Protein AF-A0AAE4FWT0-F1 (afdb_monomer)

Structure (mmCIF, N/CA/C/O backbone):
data_AF-A0AAE4FWT0-F1
#
_entry.id   AF-A0AAE4FWT0-F1
#
loop_
_atom_site.group_PDB
_atom_site.id
_atom_site.type_symbol
_atom_site.label_atom_id
_atom_site.label_alt_id
_atom_site.label_comp_id
_atom_site.label_asym_id
_atom_site.label_entity_id
_atom_site.label_seq_id
_atom_site.pdbx_PDB_ins_code
_atom_site.Cartn_x
_atom_site.Cartn_y
_atom_site.Cartn_z
_atom_site.occupancy
_atom_site.B_iso_or_equiv
_atom_site.auth_seq_id
_atom_site.auth_comp_id
_atom_site.auth_asym_id
_atom_site.auth_atom_id
_atom_site.pdbx_PDB_model_num
ATOM 1 N N . MET A 1 1 ? 5.057 -52.859 31.827 1.00 42.66 1 MET A N 1
ATOM 2 C CA . MET A 1 1 ? 4.003 -51.843 31.595 1.00 42.66 1 MET A CA 1
ATOM 3 C C . MET A 1 1 ? 4.655 -50.610 30.981 1.00 42.66 1 MET A C 1
ATOM 5 O O . MET A 1 1 ? 5.516 -50.022 31.626 1.00 42.66 1 MET A O 1
ATOM 9 N N . ALA A 1 2 ? 4.339 -50.271 29.728 1.00 53.38 2 ALA A N 1
ATOM 10 C CA . ALA A 1 2 ? 4.941 -49.129 29.034 1.00 53.38 2 ALA A CA 1
ATOM 11 C C . ALA A 1 2 ? 4.225 -47.829 29.437 1.00 53.38 2 ALA A C 1
ATOM 13 O O . ALA A 1 2 ? 3.012 -47.711 29.285 1.00 53.38 2 ALA A O 1
ATOM 14 N N . LYS A 1 3 ? 4.970 -46.864 29.988 1.00 59.19 3 LYS A N 1
ATOM 15 C CA . LYS A 1 3 ? 4.441 -45.540 30.340 1.00 59.19 3 LYS A CA 1
ATOM 16 C C . LYS A 1 3 ? 4.288 -44.717 29.060 1.00 59.19 3 LYS A C 1
ATOM 18 O O . LYS A 1 3 ? 5.287 -44.367 28.436 1.00 59.19 3 LYS A O 1
ATOM 23 N N . HIS A 1 4 ? 3.055 -44.399 28.672 1.00 61.22 4 HIS A N 1
ATOM 24 C CA . HIS A 1 4 ? 2.812 -43.440 27.597 1.00 61.22 4 HIS A CA 1
ATOM 25 C C . HIS A 1 4 ? 3.238 -42.038 28.052 1.00 61.22 4 HIS A C 1
ATOM 27 O O . HIS A 1 4 ? 2.798 -41.539 29.086 1.00 61.22 4 HIS A O 1
ATOM 33 N N . LYS A 1 5 ? 4.132 -41.416 27.279 1.00 64.25 5 LYS A N 1
ATOM 34 C CA . LYS A 1 5 ? 4.612 -40.048 27.489 1.00 64.25 5 LYS A CA 1
ATOM 35 C C . LYS A 1 5 ? 3.480 -39.092 27.098 1.00 64.25 5 LYS A C 1
ATOM 37 O O . LYS A 1 5 ? 3.099 -39.062 25.930 1.00 64.25 5 LYS A O 1
ATOM 42 N N . SER A 1 6 ? 2.907 -38.358 28.053 1.00 65.12 6 SER A N 1
ATOM 43 C CA . SER A 1 6 ? 1.839 -37.403 27.744 1.00 65.12 6 SER A CA 1
ATOM 44 C C . SER A 1 6 ? 2.382 -36.256 26.886 1.00 65.12 6 SER A C 1
ATOM 46 O O . SER A 1 6 ? 3.489 -35.759 27.109 1.00 65.12 6 SER A O 1
ATOM 48 N N . SER A 1 7 ? 1.597 -35.848 25.890 1.00 70.00 7 SER A N 1
ATOM 49 C CA . SER A 1 7 ? 1.868 -34.675 25.057 1.00 70.00 7 SER A CA 1
ATOM 50 C C . SER A 1 7 ? 2.038 -33.426 25.932 1.00 70.00 7 SER A C 1
ATOM 52 O O . SER A 1 7 ? 1.226 -33.181 26.819 1.00 70.00 7 SER A O 1
ATOM 54 N N . LYS A 1 8 ? 3.093 -32.639 25.680 1.00 77.69 8 LYS A N 1
ATOM 55 C CA . LYS A 1 8 ? 3.386 -31.374 26.383 1.00 77.69 8 LYS A CA 1
ATOM 56 C C . LYS A 1 8 ? 2.533 -30.193 25.893 1.00 77.69 8 LYS A C 1
ATOM 58 O O . LYS A 1 8 ? 2.729 -29.076 26.356 1.00 77.69 8 LYS A O 1
ATOM 63 N N . TYR A 1 9 ? 1.637 -30.414 24.934 1.00 80.88 9 TYR A N 1
ATOM 64 C CA . TYR A 1 9 ? 0.826 -29.356 24.340 1.00 80.88 9 TYR A CA 1
ATOM 65 C C . TYR A 1 9 ? -0.525 -29.266 25.047 1.00 80.88 9 TYR A C 1
ATOM 67 O O . TYR A 1 9 ? -1.267 -30.248 25.106 1.00 80.88 9 TYR A O 1
ATOM 75 N N . GLN A 1 10 ? -0.844 -28.081 25.563 1.00 81.06 10 GLN A N 1
ATOM 76 C CA . GLN A 1 10 ? -2.166 -27.748 26.082 1.00 81.06 10 GLN A CA 1
ATOM 77 C C . GLN A 1 10 ? -2.905 -26.883 25.065 1.00 81.06 10 GLN A C 1
ATOM 79 O O . GLN A 1 10 ? -2.344 -25.944 24.503 1.00 81.06 10 GLN A O 1
ATOM 84 N N . TRP A 1 11 ? -4.179 -27.195 24.842 1.00 82.81 11 TRP A N 1
ATOM 85 C CA . TRP A 1 11 ? -5.070 -26.316 24.100 1.00 82.81 11 TRP A CA 1
ATOM 86 C C . TRP A 1 11 ? -5.353 -25.081 24.951 1.00 82.81 11 TRP A C 1
ATOM 88 O O . TRP A 1 11 ? -5.969 -25.181 26.010 1.00 82.81 11 TRP A O 1
ATOM 98 N N . VAL A 1 12 ? -4.887 -23.924 24.490 1.00 84.06 12 VAL A N 1
ATOM 99 C CA . VAL A 1 12 ? -5.210 -22.634 25.101 1.00 84.06 12 VAL A CA 1
ATOM 100 C C . VAL A 1 12 ? -6.419 -22.059 24.379 1.00 84.06 12 VAL A C 1
ATOM 102 O O . VAL A 1 12 ? -6.461 -22.016 23.148 1.00 84.06 12 VAL A O 1
ATOM 105 N N . TYR A 1 13 ? -7.416 -21.623 25.146 1.00 84.31 13 TYR A N 1
ATOM 106 C CA . TYR A 1 13 ? -8.554 -20.897 24.602 1.00 84.31 13 TYR A CA 1
ATOM 107 C C . TYR A 1 13 ? -8.073 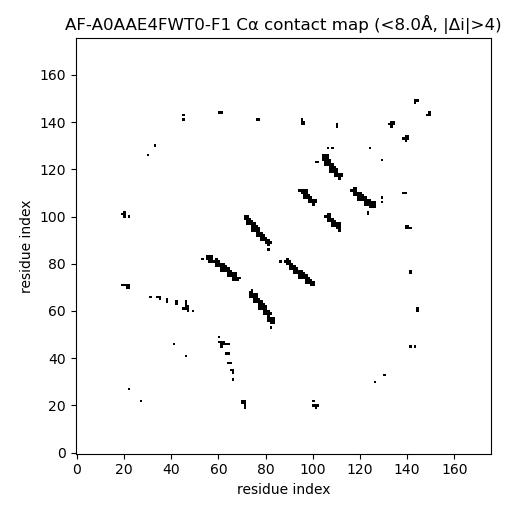-19.574 23.991 1.00 84.31 13 TYR A C 1
ATOM 109 O O . TYR A 1 13 ? -7.584 -18.696 24.698 1.00 84.31 13 TYR A O 1
ATOM 117 N N . SER A 1 14 ? -8.210 -19.446 22.671 1.00 79.12 14 SER A N 1
ATOM 118 C CA . SER A 1 14 ? -7.945 -18.212 21.932 1.00 79.12 14 SER A CA 1
ATOM 119 C C . SER A 1 14 ? -9.291 -17.628 21.486 1.00 79.12 14 SER A C 1
ATOM 121 O O . SER A 1 14 ? -9.889 -18.148 20.536 1.00 79.12 14 SER A O 1
ATOM 123 N N . PRO A 1 15 ? -9.839 -16.621 22.196 1.00 81.31 15 PRO A N 1
ATOM 124 C CA . PRO A 1 15 ? -11.101 -16.007 21.802 1.00 81.31 15 PRO A CA 1
ATOM 125 C C . PRO A 1 15 ? -10.961 -15.388 20.408 1.00 81.31 15 PRO A C 1
ATOM 127 O O . PRO A 1 15 ? -9.935 -14.793 20.077 1.00 81.31 15 PRO A O 1
ATOM 130 N N . LYS A 1 16 ? -12.002 -15.518 19.577 1.00 75.00 16 LYS A N 1
ATOM 131 C CA . LYS A 1 16 ? -12.015 -14.865 18.263 1.00 75.00 16 LYS A CA 1
ATOM 132 C C . LYS A 1 16 ? -11.940 -13.354 18.467 1.00 75.00 16 LYS A C 1
ATOM 134 O O . LYS A 1 16 ? -12.759 -12.794 19.194 1.00 75.00 16 LYS A O 1
ATOM 139 N N . ALA A 1 17 ? -10.975 -12.715 17.810 1.00 75.25 17 ALA A N 1
ATOM 140 C CA . ALA A 1 17 ? -10.880 -11.263 17.775 1.00 75.25 17 ALA A CA 1
ATOM 141 C C . ALA A 1 17 ? -12.197 -10.647 17.272 1.00 75.25 17 ALA A C 1
ATOM 143 O O . ALA A 1 17 ? -12.935 -11.277 16.504 1.00 75.25 17 ALA A O 1
ATOM 144 N N . ALA A 1 18 ? -12.474 -9.414 17.703 1.00 76.19 18 ALA A N 1
ATOM 145 C CA . ALA A 1 18 ? -13.632 -8.661 17.238 1.00 76.19 18 ALA A CA 1
ATOM 146 C C . ALA A 1 18 ? -13.674 -8.631 15.695 1.00 76.19 18 ALA A C 1
ATOM 148 O O . ALA A 1 18 ? -12.621 -8.581 15.047 1.00 76.19 18 ALA A O 1
ATOM 149 N N . PRO A 1 19 ? -14.872 -8.695 15.084 1.00 76.38 19 PRO A N 1
ATOM 150 C CA . PRO A 1 19 ? -14.991 -8.659 13.635 1.00 76.38 19 PRO A CA 1
ATOM 151 C C . PRO A 1 19 ? -14.397 -7.354 13.104 1.00 76.38 19 PRO A C 1
ATOM 153 O O . PRO A 1 19 ? -14.706 -6.273 13.602 1.00 76.38 19 PRO A O 1
ATOM 156 N N . LYS A 1 20 ? -13.542 -7.463 12.082 1.00 79.69 20 LYS A N 1
ATOM 157 C CA . LYS A 1 20 ? -12.955 -6.287 11.436 1.00 79.69 20 LYS A CA 1
ATOM 158 C C . LYS A 1 20 ? -14.058 -5.393 10.856 1.00 79.69 20 LYS A C 1
ATOM 160 O O . LYS A 1 20 ? -15.038 -5.928 10.321 1.00 79.69 20 LYS A O 1
ATOM 165 N N . PRO A 1 21 ? -13.906 -4.060 10.920 1.00 83.81 21 PRO A N 1
ATOM 166 C CA . PRO A 1 21 ? -14.901 -3.146 10.384 1.00 83.81 21 PRO A CA 1
ATOM 167 C C . PRO A 1 21 ? -15.062 -3.363 8.875 1.00 83.81 21 PRO A C 1
ATOM 169 O O . PRO A 1 21 ? -14.090 -3.507 8.128 1.00 83.81 21 PRO A O 1
ATOM 172 N N . LYS A 1 22 ? -16.315 -3.404 8.413 1.00 88.88 22 LYS A N 1
ATOM 173 C CA . LYS A 1 22 ? -16.619 -3.467 6.982 1.00 88.88 22 LYS A CA 1
ATOM 174 C C . LYS A 1 22 ? -16.375 -2.088 6.379 1.00 88.88 22 LYS A C 1
ATOM 176 O O . LYS A 1 22 ? -16.933 -1.108 6.858 1.00 88.88 22 LYS A O 1
ATOM 181 N N . VAL A 1 23 ? -15.573 -2.030 5.320 1.00 92.06 23 VAL A N 1
ATOM 182 C CA . VAL A 1 23 ? -15.282 -0.773 4.620 1.00 92.06 23 VAL A CA 1
ATOM 183 C C . VAL A 1 23 ? -16.538 -0.302 3.878 1.00 92.06 23 VAL A C 1
ATOM 185 O O . VAL A 1 23 ? -17.051 -1.078 3.058 1.00 92.06 23 VAL A O 1
ATOM 188 N N . PRO A 1 24 ? -17.033 0.922 4.136 1.00 94.12 24 PRO A N 1
ATOM 189 C CA . PRO A 1 24 ? -18.102 1.528 3.347 1.00 94.12 24 PRO A CA 1
ATOM 190 C C . PRO A 1 24 ? -17.682 1.691 1.882 1.00 94.12 24 PRO A C 1
ATOM 192 O 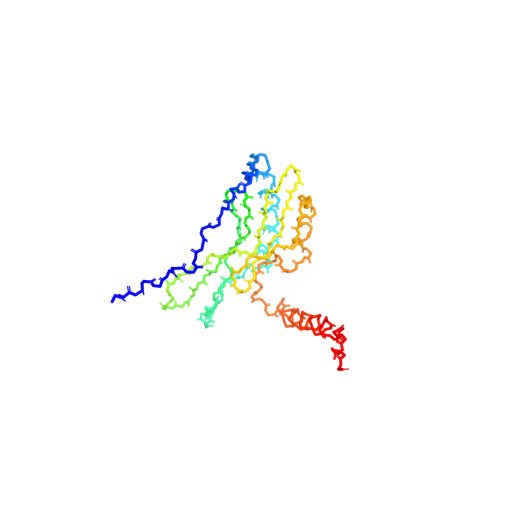O . PRO A 1 24 ? -16.511 1.940 1.593 1.00 94.12 24 PRO A O 1
ATOM 195 N N . ASP A 1 25 ? -18.622 1.571 0.946 1.00 94.69 25 ASP A N 1
ATOM 196 C CA . ASP A 1 25 ? -18.289 1.658 -0.482 1.00 94.69 25 ASP A CA 1
ATOM 197 C C . ASP A 1 25 ? -17.863 3.076 -0.901 1.00 94.69 25 ASP A C 1
ATOM 199 O O . ASP A 1 25 ? -16.995 3.219 -1.759 1.00 94.69 25 ASP A O 1
ATOM 203 N N . GLU A 1 26 ? -18.368 4.109 -0.219 1.00 95.06 26 GLU A N 1
ATOM 204 C CA . GLU A 1 26 ? -17.915 5.503 -0.361 1.00 95.06 26 GLU A CA 1
ATOM 205 C C . GLU A 1 26 ? -16.419 5.643 -0.053 1.00 95.06 26 GLU A C 1
ATOM 207 O O . GLU A 1 26 ? -15.664 6.209 -0.840 1.00 95.06 26 GLU A O 1
ATOM 212 N N . VAL A 1 27 ? -15.971 5.031 1.048 1.00 95.06 27 VAL A N 1
ATOM 213 C CA . VAL A 1 27 ? -14.563 5.042 1.463 1.00 95.06 27 VAL A CA 1
ATOM 214 C C . VAL A 1 27 ? -13.695 4.300 0.450 1.00 95.06 27 VAL A C 1
ATOM 216 O O . VAL A 1 27 ? -12.598 4.749 0.123 1.00 95.06 27 VAL A O 1
ATOM 219 N N . LYS A 1 28 ? -14.173 3.170 -0.089 1.00 95.31 28 LYS A N 1
ATOM 220 C CA . LYS A 1 28 ? -13.427 2.464 -1.139 1.00 95.31 28 LYS A CA 1
ATOM 221 C C . LYS A 1 28 ? -13.252 3.325 -2.379 1.00 95.31 28 LYS A C 1
ATOM 223 O O . LYS A 1 28 ? -12.168 3.311 -2.962 1.00 95.31 28 LYS A O 1
ATOM 228 N N . LEU A 1 29 ? -14.302 4.035 -2.787 1.00 96.38 29 LEU A N 1
ATOM 229 C CA . LEU A 1 29 ? -14.264 4.910 -3.952 1.00 96.38 29 LEU A CA 1
ATOM 230 C C . LEU A 1 29 ? -13.258 6.046 -3.744 1.00 96.38 29 LEU A C 1
ATOM 232 O O . LEU A 1 29 ? -12.380 6.224 -4.585 1.00 96.38 29 LEU A O 1
ATOM 236 N N . GLU A 1 30 ? -13.337 6.739 -2.608 1.00 96.38 30 GLU A N 1
ATOM 237 C CA . GLU A 1 30 ? -12.451 7.855 -2.257 1.00 96.38 30 GLU A CA 1
ATOM 238 C C . GLU A 1 30 ? -10.972 7.438 -2.262 1.00 96.38 30 GLU A C 1
ATOM 240 O O . GLU A 1 30 ? -10.148 8.019 -2.969 1.00 96.38 30 GLU A O 1
ATOM 245 N N . VAL A 1 31 ? -10.638 6.370 -1.534 1.00 96.69 31 VAL A N 1
ATOM 246 C CA . VAL A 1 31 ? -9.269 5.834 -1.467 1.00 96.69 31 VAL A CA 1
ATOM 247 C C . VAL A 1 31 ? -8.774 5.424 -2.858 1.00 96.69 31 VAL A C 1
ATOM 249 O O . VAL A 1 31 ? -7.627 5.699 -3.204 1.00 96.69 31 VAL A O 1
ATOM 252 N N . SER A 1 32 ? -9.626 4.786 -3.668 1.00 96.81 32 SER A N 1
ATOM 253 C CA . SER A 1 32 ? -9.244 4.342 -5.017 1.00 96.81 32 SER A CA 1
ATOM 254 C C . SER A 1 32 ? -8.971 5.523 -5.946 1.00 96.81 32 SER A C 1
ATOM 256 O O . SER A 1 32 ? -8.033 5.464 -6.734 1.00 96.81 32 SER A O 1
ATOM 258 N N . GLN A 1 33 ? -9.747 6.606 -5.843 1.00 97.31 33 GLN A N 1
ATOM 259 C CA . GLN A 1 33 ? -9.541 7.823 -6.634 1.00 97.31 33 GLN A CA 1
ATOM 260 C C . GLN A 1 33 ? -8.225 8.518 -6.273 1.00 97.31 33 GLN A C 1
ATOM 262 O O . GLN A 1 33 ? -7.440 8.839 -7.164 1.00 97.31 33 GLN A O 1
ATOM 267 N N . LEU A 1 34 ? -7.951 8.697 -4.976 1.00 96.81 34 LEU A N 1
ATOM 268 C CA . LEU A 1 34 ? -6.698 9.296 -4.506 1.00 96.81 34 LEU A CA 1
ATOM 269 C C . LEU A 1 34 ? -5.480 8.454 -4.902 1.00 96.81 34 LEU A C 1
ATOM 271 O O . LEU A 1 34 ? -4.464 8.988 -5.344 1.00 96.81 34 LEU A O 1
ATOM 275 N N . ALA A 1 35 ? -5.595 7.131 -4.785 1.00 96.44 35 ALA A N 1
ATOM 276 C CA . ALA A 1 35 ? -4.547 6.209 -5.197 1.00 96.44 35 ALA A CA 1
ATOM 277 C C . ALA A 1 35 ? -4.314 6.219 -6.706 1.00 96.44 35 ALA A C 1
ATOM 279 O O . ALA A 1 35 ? -3.166 6.154 -7.135 1.00 96.44 35 ALA A O 1
ATOM 280 N N . GLN A 1 36 ? -5.376 6.320 -7.506 1.00 96.56 36 GLN A N 1
ATOM 281 C CA . GLN A 1 36 ? -5.248 6.389 -8.956 1.00 96.56 36 GLN A CA 1
ATOM 282 C C . GLN A 1 36 ? -4.526 7.668 -9.388 1.00 96.56 36 GLN A C 1
ATOM 284 O O . GLN A 1 36 ? -3.591 7.583 -10.179 1.00 96.56 36 GLN A O 1
ATOM 289 N N . ALA A 1 37 ? -4.886 8.816 -8.805 1.00 96.06 37 ALA A N 1
ATOM 290 C CA . ALA A 1 37 ? -4.200 10.080 -9.062 1.00 96.06 37 ALA A CA 1
ATOM 291 C C . ALA A 1 37 ? -2.700 9.991 -8.728 1.00 96.06 37 ALA A C 1
ATOM 293 O O . ALA A 1 37 ? -1.860 10.350 -9.548 1.00 96.06 37 ALA A O 1
ATOM 294 N N . LEU A 1 38 ? -2.364 9.417 -7.568 1.00 95.31 38 LEU A N 1
ATOM 295 C CA . LEU A 1 38 ? -0.975 9.201 -7.161 1.00 95.31 38 LEU A CA 1
ATOM 296 C C . LEU A 1 38 ? -0.220 8.265 -8.120 1.00 95.31 38 LEU A C 1
ATOM 298 O O . LEU A 1 38 ? 0.927 8.519 -8.475 1.00 95.31 38 LEU A O 1
ATOM 302 N N . ILE A 1 39 ? -0.858 7.181 -8.563 1.00 94.62 39 ILE A N 1
ATOM 303 C CA . ILE A 1 39 ? -0.261 6.263 -9.536 1.00 94.62 39 ILE A CA 1
ATOM 304 C C . ILE A 1 39 ? 0.012 6.980 -10.853 1.00 94.62 39 ILE A C 1
ATOM 306 O O . ILE A 1 39 ? 1.072 6.775 -11.437 1.00 94.62 39 ILE A O 1
ATOM 310 N N . ASP A 1 40 ? -0.914 7.806 -11.328 1.00 94.62 40 ASP A N 1
ATOM 311 C CA . ASP A 1 40 ? -0.748 8.520 -12.592 1.00 94.62 40 ASP A CA 1
ATOM 312 C C . ASP A 1 40 ? 0.401 9.543 -12.528 1.00 94.62 40 ASP A C 1
ATOM 314 O O . ASP A 1 40 ? 1.135 9.681 -13.508 1.00 94.62 40 ASP A O 1
ATOM 318 N N . GLU A 1 41 ? 0.644 10.156 -11.363 1.00 92.69 41 GLU A N 1
ATOM 319 C CA . GLU A 1 41 ? 1.850 10.957 -11.088 1.00 92.69 41 GLU A CA 1
ATOM 320 C C . GLU A 1 41 ? 3.136 10.103 -11.124 1.00 92.69 41 GLU A C 1
ATOM 322 O O . GLU A 1 41 ? 4.179 10.538 -11.615 1.00 92.69 41 GLU A O 1
ATOM 327 N N . TRP A 1 42 ? 3.076 8.870 -10.617 1.00 90.69 42 TRP A N 1
ATOM 328 C CA . TRP A 1 42 ? 4.227 7.975 -10.462 1.00 90.69 42 TRP A CA 1
ATOM 329 C C . TRP A 1 42 ? 4.607 7.197 -11.721 1.00 90.69 42 TRP A C 1
ATOM 331 O O . TRP A 1 42 ? 5.789 6.914 -11.925 1.00 90.69 42 TRP A O 1
ATOM 341 N N . LYS A 1 43 ? 3.646 6.856 -12.583 1.00 89.25 43 LYS A N 1
ATOM 342 C CA . LYS A 1 43 ? 3.876 6.108 -13.830 1.00 89.25 43 LYS A CA 1
ATOM 343 C C . LYS A 1 43 ? 5.090 6.611 -14.625 1.00 89.25 43 LYS A C 1
ATOM 345 O O . LYS A 1 43 ? 5.969 5.792 -14.877 1.00 89.25 43 LYS A O 1
ATOM 350 N N . PRO A 1 44 ? 5.215 7.906 -14.976 1.00 87.62 44 PRO A N 1
ATOM 351 C CA . PRO A 1 44 ? 6.366 8.384 -15.745 1.00 87.62 44 PRO A CA 1
ATOM 352 C C . PRO A 1 44 ? 7.697 8.327 -14.978 1.00 87.62 44 PRO A C 1
ATOM 354 O O . PRO A 1 44 ? 8.748 8.290 -15.609 1.00 87.62 44 PRO A O 1
ATOM 357 N N . LYS A 1 45 ? 7.672 8.326 -13.638 1.00 85.75 45 LYS A N 1
ATOM 358 C CA . LYS A 1 45 ? 8.874 8.288 -12.791 1.00 85.75 45 LYS A CA 1
ATOM 359 C C . LYS A 1 45 ? 9.419 6.868 -12.614 1.00 85.75 45 LYS A C 1
ATOM 361 O O . LYS A 1 45 ? 10.631 6.685 -12.575 1.00 85.75 45 LYS A O 1
ATOM 366 N N . TYR A 1 46 ? 8.534 5.879 -12.482 1.00 83.56 46 TYR A N 1
ATOM 367 C CA . TYR A 1 46 ? 8.911 4.512 -12.096 1.00 83.56 46 TYR A CA 1
ATOM 368 C C . TYR A 1 46 ? 8.766 3.478 -13.216 1.00 83.56 46 TYR A C 1
ATOM 370 O O . TYR A 1 46 ? 9.487 2.480 -13.207 1.00 83.56 46 TYR A O 1
ATOM 378 N N . ILE A 1 47 ? 7.848 3.673 -14.170 1.00 84.00 47 ILE A N 1
ATOM 379 C CA . ILE A 1 47 ? 7.684 2.739 -15.289 1.00 84.00 47 ILE A CA 1
ATOM 380 C C . ILE A 1 47 ? 8.751 3.051 -16.328 1.00 84.00 47 ILE A C 1
ATOM 382 O O . ILE A 1 47 ? 8.725 4.087 -16.991 1.00 84.00 47 ILE A O 1
ATOM 386 N N . GLN A 1 48 ? 9.687 2.122 -16.476 1.00 69.75 48 GLN A N 1
ATOM 387 C CA . GLN A 1 48 ? 10.748 2.231 -17.463 1.00 69.75 48 GLN A CA 1
ATOM 388 C C . GLN A 1 48 ? 10.282 1.673 -18.806 1.00 69.75 48 GLN A C 1
ATOM 390 O O . GLN A 1 48 ? 9.492 0.727 -18.882 1.00 69.75 48 GLN A O 1
ATOM 395 N N . THR A 1 49 ? 10.817 2.235 -19.888 1.00 68.88 49 THR A N 1
ATOM 396 C CA . THR A 1 49 ? 10.715 1.576 -21.187 1.00 68.88 49 THR A CA 1
ATOM 397 C C . THR A 1 49 ? 11.507 0.267 -21.149 1.00 68.88 49 THR A C 1
ATOM 399 O O . THR A 1 49 ? 12.562 0.194 -20.515 1.00 68.88 49 THR A O 1
ATOM 402 N N . PRO A 1 50 ? 11.003 -0.801 -21.788 1.00 67.31 50 PRO A N 1
ATOM 403 C CA . PRO A 1 50 ? 11.691 -2.083 -21.793 1.00 67.31 50 PRO A CA 1
ATOM 404 C C . PRO A 1 50 ? 13.095 -1.917 -22.398 1.00 67.31 50 PRO A C 1
ATOM 406 O O . PRO A 1 50 ? 13.208 -1.331 -23.479 1.00 67.31 50 PRO A O 1
ATOM 409 N N . PRO A 1 51 ? 14.157 -2.440 -21.756 1.00 64.62 51 PRO A N 1
ATOM 410 C CA . PRO A 1 51 ? 15.509 -2.302 -22.283 1.00 64.62 51 PRO A CA 1
ATOM 411 C C . PRO A 1 51 ? 15.630 -2.935 -23.666 1.00 64.62 51 PRO A C 1
ATOM 413 O O . PRO A 1 51 ? 15.224 -4.082 -23.877 1.00 64.62 51 PRO A O 1
ATOM 416 N N . ILE A 1 52 ? 16.199 -2.176 -24.601 1.00 59.38 52 ILE A N 1
ATOM 417 C CA . ILE A 1 52 ? 16.301 -2.538 -26.022 1.00 59.38 52 ILE A CA 1
ATOM 418 C C . ILE A 1 52 ? 17.235 -3.741 -26.222 1.00 59.38 52 ILE A C 1
ATOM 420 O O . ILE A 1 52 ? 16.988 -4.580 -27.085 1.00 59.38 52 ILE A O 1
ATOM 424 N N . ASP A 1 53 ? 18.266 -3.876 -25.386 1.00 59.88 53 ASP A N 1
ATOM 425 C CA . ASP A 1 53 ? 19.385 -4.775 -25.677 1.00 59.88 53 ASP A CA 1
ATOM 426 C C . ASP A 1 53 ? 19.211 -6.222 -25.212 1.00 59.88 53 ASP A C 1
ATOM 428 O O . ASP A 1 53 ? 20.093 -7.042 -25.465 1.00 59.88 53 ASP A O 1
ATOM 432 N N . GLY A 1 54 ? 18.114 -6.576 -24.529 1.00 53.47 54 GLY A N 1
ATOM 433 C CA . GLY A 1 54 ? 17.833 -7.963 -24.109 1.00 53.47 54 GLY A CA 1
ATOM 434 C C . GLY A 1 54 ? 18.910 -8.615 -23.220 1.00 53.47 54 GLY A C 1
ATOM 435 O O . GLY A 1 54 ? 18.776 -9.774 -22.825 1.00 53.47 54 GLY A O 1
ATOM 436 N N . LYS A 1 55 ? 19.972 -7.880 -22.880 1.00 50.53 55 LYS A N 1
ATOM 437 C CA . LYS A 1 55 ? 21.096 -8.308 -22.059 1.00 50.53 55 LYS A CA 1
ATOM 438 C C . LYS A 1 55 ? 20.684 -8.205 -20.597 1.00 50.53 55 LYS A C 1
ATOM 440 O O . LYS A 1 55 ? 20.972 -7.233 -19.919 1.00 50.53 55 LYS A O 1
ATOM 445 N N . TYR A 1 56 ? 20.026 -9.265 -20.139 1.00 49.69 56 TYR A N 1
ATOM 446 C CA . TYR A 1 56 ? 19.995 -9.675 -18.736 1.00 49.69 56 TYR A CA 1
ATOM 447 C C . TYR A 1 56 ? 19.202 -8.792 -17.760 1.00 49.69 56 TYR A C 1
ATOM 449 O O . TYR A 1 56 ? 19.734 -8.331 -16.758 1.00 49.69 56 TYR A O 1
ATOM 457 N N . ASN A 1 57 ? 17.879 -8.721 -17.936 1.00 58.00 57 ASN A N 1
ATOM 458 C CA . ASN A 1 57 ? 16.979 -8.386 -16.823 1.00 58.00 57 ASN A CA 1
ATOM 459 C C . ASN A 1 57 ? 16.561 -9.660 -16.073 1.00 58.00 57 ASN A C 1
ATOM 461 O O . ASN A 1 57 ? 15.400 -10.069 -16.126 1.00 58.00 57 ASN A O 1
ATOM 465 N N . PHE A 1 58 ? 17.508 -10.302 -15.378 1.00 58.81 58 PHE A N 1
ATOM 466 C CA . PHE A 1 58 ? 17.204 -11.439 -14.492 1.00 58.81 58 PHE A CA 1
ATOM 467 C C . PHE A 1 58 ? 16.227 -11.050 -13.371 1.00 58.81 58 PHE A C 1
ATOM 469 O O . PHE A 1 58 ? 15.392 -11.857 -12.973 1.00 58.81 58 PHE A O 1
ATOM 476 N N . PHE A 1 59 ? 16.288 -9.798 -12.912 1.00 63.38 59 PHE A N 1
ATOM 477 C CA . PHE A 1 59 ? 15.445 -9.271 -11.835 1.00 63.38 59 PHE A CA 1
ATOM 478 C C . PHE A 1 59 ? 14.084 -8.727 -12.311 1.00 63.38 59 PHE A C 1
ATOM 480 O O . PHE A 1 59 ? 13.228 -8.410 -11.488 1.00 63.38 59 PHE A O 1
ATOM 487 N N . GLY A 1 60 ? 13.839 -8.707 -13.626 1.00 76.00 60 GLY A N 1
ATOM 488 C CA . GLY A 1 60 ? 12.633 -8.141 -14.232 1.00 76.00 60 GLY A CA 1
ATOM 489 C C . GLY A 1 60 ? 12.661 -6.611 -14.319 1.00 76.00 60 GLY A C 1
ATOM 490 O O . GLY A 1 60 ? 13.545 -5.961 -13.771 1.00 76.00 60 GLY A O 1
ATOM 491 N N . TYR A 1 61 ? 11.717 -6.030 -15.059 1.00 79.75 61 TYR A N 1
ATOM 492 C CA . TYR A 1 61 ? 11.511 -4.577 -15.126 1.00 79.75 61 TYR A CA 1
ATOM 493 C C . TYR A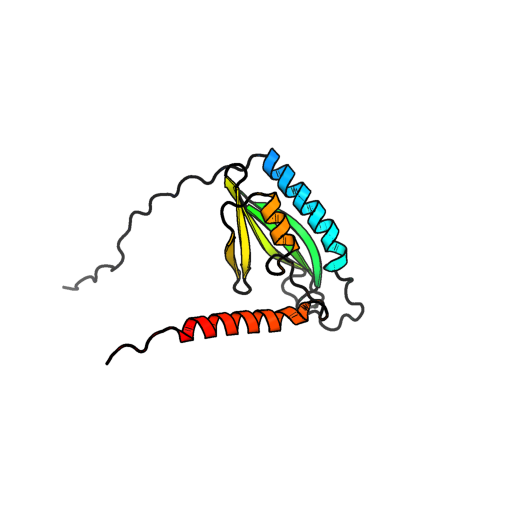 1 61 ? 10.079 -4.226 -14.742 1.00 79.75 61 TYR A C 1
ATOM 495 O O . TYR A 1 61 ? 9.147 -4.986 -15.020 1.00 79.75 61 TYR A O 1
ATOM 503 N N . LEU A 1 62 ? 9.916 -3.078 -14.087 1.00 87.12 62 LEU A N 1
ATOM 504 C CA . LEU A 1 62 ? 8.619 -2.576 -13.660 1.00 87.12 62 LEU A CA 1
ATOM 505 C C . LEU A 1 62 ? 7.831 -2.092 -14.878 1.00 87.12 62 LEU A C 1
ATOM 507 O O . LEU A 1 62 ? 8.253 -1.185 -15.589 1.00 87.12 62 LEU A O 1
ATOM 511 N N . THR A 1 63 ? 6.684 -2.727 -15.108 1.00 87.62 63 THR A N 1
ATOM 512 C CA . THR A 1 63 ? 5.811 -2.472 -16.266 1.00 87.62 63 THR A CA 1
ATOM 513 C C . THR A 1 63 ? 4.546 -1.729 -15.911 1.00 87.62 63 THR A C 1
ATOM 515 O O . THR A 1 63 ? 4.026 -0.970 -16.722 1.00 87.62 63 THR A O 1
ATOM 518 N N . GLU A 1 64 ? 4.044 -1.945 -14.702 1.00 91.25 64 GLU A N 1
ATOM 519 C CA . GLU A 1 64 ? 2.765 -1.408 -14.278 1.00 91.25 64 GLU A CA 1
ATOM 520 C C . GLU A 1 64 ? 2.764 -1.191 -12.769 1.00 91.25 64 GLU A C 1
ATOM 522 O O . GLU A 1 64 ? 3.348 -1.972 -12.013 1.00 91.25 64 GLU A O 1
ATOM 527 N N . ILE A 1 65 ? 2.072 -0.137 -12.345 1.00 94.12 65 ILE A N 1
ATOM 528 C CA . ILE A 1 65 ? 1.699 0.112 -10.956 1.00 94.12 65 ILE A CA 1
ATOM 529 C C . ILE A 1 65 ? 0.184 0.229 -10.943 1.00 94.12 65 ILE A C 1
ATOM 531 O O . ILE A 1 65 ? -0.390 0.997 -11.717 1.00 94.12 65 ILE A O 1
ATOM 535 N N . PHE A 1 66 ? -0.458 -0.535 -10.073 1.00 95.50 66 PHE A N 1
ATOM 536 C CA . PHE A 1 66 ? -1.906 -0.556 -9.935 1.00 95.50 66 PHE A CA 1
ATOM 537 C C . PHE A 1 66 ? -2.297 -0.747 -8.470 1.00 95.50 66 PHE A C 1
ATOM 539 O O . PHE A 1 66 ? -1.457 -0.997 -7.599 1.00 95.50 66 PHE A O 1
ATOM 546 N N . THR A 1 67 ? -3.589 -0.620 -8.183 1.00 97.38 67 THR A N 1
ATOM 547 C CA . THR A 1 67 ? -4.128 -0.857 -6.844 1.00 97.38 67 THR A CA 1
ATOM 548 C C . THR A 1 67 ? -5.146 -1.982 -6.824 1.00 97.38 67 THR A C 1
ATOM 550 O O . THR A 1 67 ? -5.776 -2.301 -7.832 1.00 97.38 67 THR A O 1
ATOM 553 N N . LYS A 1 68 ? -5.306 -2.611 -5.658 1.00 96.25 68 LYS A N 1
ATOM 554 C CA . LYS A 1 68 ? -6.323 -3.644 -5.447 1.00 96.25 68 LYS A CA 1
ATOM 555 C C . LYS A 1 68 ? -6.924 -3.581 -4.053 1.00 96.25 68 LYS A C 1
ATOM 557 O O . LYS A 1 68 ? -6.220 -3.418 -3.057 1.00 96.25 68 LYS A O 1
ATOM 562 N N . TRP A 1 69 ? -8.229 -3.812 -3.988 1.00 96.06 69 TRP A N 1
ATOM 563 C CA . TRP A 1 69 ? -8.938 -4.076 -2.741 1.00 96.06 69 TRP A CA 1
ATOM 564 C C . TRP A 1 69 ? -8.969 -5.568 -2.444 1.00 96.06 69 TRP A C 1
ATOM 566 O O . TRP A 1 69 ? -9.275 -6.386 -3.310 1.00 96.06 69 TRP A O 1
ATOM 576 N N . HIS A 1 70 ? -8.731 -5.925 -1.188 1.00 93.44 70 HIS A N 1
ATOM 577 C CA . HIS A 1 70 ? -9.005 -7.261 -0.685 1.00 93.44 70 HIS A CA 1
ATOM 578 C C . HIS A 1 70 ? -9.476 -7.184 0.772 1.00 93.44 70 HIS A C 1
ATOM 580 O O . HIS A 1 70 ? -8.703 -6.925 1.696 1.00 93.44 70 HIS A O 1
ATOM 586 N N . ARG A 1 71 ? -10.771 -7.454 0.982 1.00 90.81 71 ARG A N 1
ATOM 587 C CA . ARG A 1 71 ? -11.457 -7.309 2.280 1.00 90.81 71 ARG A CA 1
ATOM 588 C C . ARG A 1 71 ? -11.344 -5.872 2.815 1.00 90.81 71 ARG A C 1
ATOM 590 O O . ARG A 1 71 ? -11.830 -4.960 2.158 1.00 90.81 71 ARG A O 1
ATOM 597 N N . SER A 1 72 ? -10.749 -5.685 3.995 1.00 92.56 72 SER A N 1
ATOM 598 C CA . SER A 1 72 ? -10.512 -4.383 4.632 1.00 92.56 72 SER A CA 1
ATOM 599 C C . SER A 1 72 ? -9.182 -3.738 4.240 1.00 92.56 72 SER A C 1
ATOM 601 O O . SER A 1 72 ? -8.840 -2.681 4.763 1.00 92.56 72 SER A O 1
ATOM 603 N N . PHE A 1 73 ? -8.428 -4.382 3.348 1.00 95.12 73 PHE A N 1
ATOM 604 C CA . PHE A 1 73 ? -7.111 -3.936 2.935 1.00 95.12 73 PHE A CA 1
ATOM 605 C C . PHE A 1 73 ? -7.131 -3.383 1.519 1.00 95.12 73 PHE A C 1
ATOM 607 O O . PHE A 1 73 ? -7.766 -3.947 0.621 1.00 95.12 73 PHE A O 1
ATOM 614 N N . PHE A 1 74 ? -6.359 -2.326 1.329 1.00 97.00 74 PHE A N 1
ATOM 615 C CA . PHE A 1 74 ? -6.072 -1.722 0.044 1.00 97.00 74 PHE A CA 1
ATOM 616 C C . PHE A 1 74 ? -4.573 -1.804 -0.218 1.00 97.00 74 PHE A C 1
ATOM 618 O O . PHE A 1 74 ? -3.774 -1.450 0.646 1.00 97.00 74 PHE A O 1
ATOM 625 N N . TYR A 1 75 ? -4.187 -2.307 -1.384 1.00 97.31 75 TYR A N 1
ATOM 626 C CA . TYR A 1 75 ? -2.791 -2.552 -1.725 1.00 97.31 75 TYR A CA 1
ATOM 627 C C . TYR A 1 75 ? -2.388 -1.734 -2.936 1.00 97.31 75 TYR A C 1
ATOM 629 O O . TYR A 1 75 ? -3.087 -1.756 -3.950 1.00 97.31 75 TYR A O 1
ATOM 637 N N . PHE A 1 76 ? -1.208 -1.131 -2.855 1.00 96.94 76 PHE A N 1
ATOM 638 C CA . PHE A 1 76 ? -0.440 -0.740 -4.025 1.00 96.94 76 PHE A CA 1
ATOM 639 C C . PHE A 1 76 ? 0.416 -1.922 -4.471 1.00 96.94 76 PHE A C 1
ATOM 641 O O . PHE A 1 76 ? 1.049 -2.600 -3.653 1.00 96.94 76 PHE A O 1
ATOM 648 N N . VAL A 1 77 ? 0.397 -2.195 -5.771 1.00 95.12 77 VAL A N 1
ATOM 649 C CA . VAL A 1 77 ? 1.020 -3.365 -6.385 1.00 95.12 77 VAL A CA 1
ATOM 650 C C . VAL A 1 77 ? 1.792 -2.918 -7.609 1.00 95.12 77 VAL A C 1
ATOM 652 O O . VAL A 1 77 ? 1.298 -2.111 -8.394 1.00 95.12 77 VAL A O 1
ATOM 655 N N . TYR A 1 78 ? 2.991 -3.459 -7.784 1.00 93.00 78 TYR A N 1
ATOM 656 C CA . TYR A 1 78 ? 3.727 -3.328 -9.032 1.00 93.00 78 TYR A CA 1
ATOM 657 C C . TYR A 1 78 ? 3.792 -4.672 -9.754 1.00 93.00 78 TYR A C 1
ATOM 659 O O . TYR A 1 78 ? 3.778 -5.744 -9.135 1.00 93.00 78 TYR A O 1
ATOM 667 N N . LYS A 1 79 ? 3.876 -4.603 -11.079 1.00 91.56 79 LYS A N 1
ATOM 668 C CA . LYS A 1 79 ? 4.046 -5.751 -11.963 1.00 91.56 79 LYS A CA 1
ATOM 669 C C . LYS A 1 79 ? 5.433 -5.717 -12.584 1.00 91.56 79 LYS A C 1
ATOM 671 O O . LYS A 1 79 ? 5.789 -4.767 -13.284 1.00 91.56 79 LYS A O 1
ATOM 676 N N . LEU A 1 80 ? 6.199 -6.773 -12.346 1.00 87.00 80 LEU A N 1
ATOM 677 C CA . LEU A 1 80 ? 7.466 -7.020 -13.023 1.00 87.00 80 LEU A CA 1
ATOM 678 C C . LEU A 1 80 ? 7.252 -7.963 -14.197 1.00 87.00 80 LEU A C 1
ATOM 680 O O . LEU A 1 80 ? 6.551 -8.965 -14.053 1.00 87.00 80 LEU A O 1
ATOM 684 N N . GLU A 1 81 ? 7.904 -7.683 -15.319 1.00 85.19 81 GLU A N 1
ATOM 685 C CA . GLU A 1 81 ? 8.019 -8.612 -16.444 1.00 85.19 81 GLU A CA 1
ATOM 686 C C . GLU A 1 81 ? 9.452 -9.114 -16.604 1.00 85.19 81 GLU A C 1
ATOM 688 O O . GLU A 1 81 ? 10.419 -8.365 -16.443 1.00 85.19 81 GLU A O 1
ATOM 693 N N . TYR A 1 82 ? 9.583 -10.392 -16.960 1.00 79.25 82 TYR A N 1
ATOM 694 C CA . TYR A 1 82 ? 10.863 -11.060 -17.170 1.00 79.25 82 TYR A CA 1
ATOM 695 C C . TYR A 1 82 ? 11.066 -11.361 -18.656 1.00 79.25 82 TYR A C 1
ATOM 697 O O . TYR A 1 82 ? 10.200 -11.931 -19.319 1.00 79.25 82 TYR A O 1
ATOM 705 N N . ARG A 1 83 ? 12.249 -11.021 -19.178 1.00 73.88 83 ARG A N 1
ATOM 706 C CA . ARG A 1 83 ? 12.678 -11.323 -20.557 1.00 73.88 83 ARG A CA 1
ATOM 707 C C . ARG A 1 83 ? 13.797 -12.358 -20.563 1.00 73.88 83 ARG A C 1
ATOM 709 O O . ARG A 1 83 ? 14.838 -12.153 -21.178 1.00 73.88 83 ARG A O 1
ATOM 716 N N . VAL A 1 84 ? 13.598 -13.461 -19.846 1.00 69.81 84 VAL A N 1
ATOM 717 C CA . VAL A 1 84 ? 14.530 -14.594 -19.865 1.00 69.81 84 VAL A CA 1
ATOM 718 C C . VAL A 1 84 ? 13.826 -15.834 -20.433 1.00 69.81 84 VAL A C 1
ATOM 720 O O . VAL A 1 84 ? 12.698 -16.116 -20.024 1.00 69.81 84 VAL A O 1
ATOM 723 N N . PRO A 1 85 ? 14.448 -16.576 -21.373 1.00 69.31 85 PRO A N 1
ATOM 724 C CA . PRO A 1 85 ? 13.810 -17.717 -22.045 1.00 69.31 85 PRO A CA 1
ATOM 725 C C . PRO A 1 85 ? 13.333 -18.832 -21.106 1.00 69.31 85 PRO A C 1
ATOM 727 O O . PRO A 1 85 ? 12.377 -19.528 -21.430 1.00 69.31 85 PRO A O 1
ATOM 730 N N . ASN A 1 86 ? 13.973 -18.971 -19.941 1.00 70.31 86 ASN A N 1
ATOM 731 C CA . ASN A 1 86 ? 13.735 -20.050 -18.980 1.00 70.31 86 ASN A CA 1
ATOM 732 C C . ASN A 1 86 ? 13.124 -19.548 -17.657 1.00 70.31 86 ASN A C 1
ATOM 734 O O . ASN A 1 86 ? 13.366 -20.146 -16.614 1.00 70.31 86 ASN A O 1
ATOM 738 N N . ALA A 1 87 ? 12.395 -18.426 -17.654 1.00 69.31 87 ALA A N 1
ATOM 739 C CA . ALA A 1 87 ? 11.698 -17.993 -16.441 1.00 69.31 87 ALA A CA 1
ATOM 740 C C . ALA A 1 87 ? 10.512 -18.914 -16.128 1.00 69.31 87 ALA A C 1
ATOM 742 O O . ALA A 1 87 ? 9.660 -19.137 -16.988 1.00 69.31 87 ALA A O 1
ATOM 743 N N . ASP A 1 88 ? 10.394 -19.324 -14.864 1.00 74.25 88 ASP A N 1
ATOM 744 C CA . ASP A 1 88 ? 9.226 -20.055 -14.348 1.00 74.25 88 ASP A CA 1
ATOM 745 C C . ASP A 1 88 ? 7.917 -19.252 -14.495 1.00 74.25 88 ASP A C 1
ATOM 747 O O . ASP A 1 88 ? 6.826 -19.815 -14.574 1.00 74.25 88 ASP A O 1
ATOM 751 N N . SER A 1 89 ? 8.011 -17.920 -14.559 1.00 77.00 89 SER A N 1
ATOM 752 C CA . SER A 1 89 ? 6.881 -17.009 -14.750 1.00 77.00 89 SER A CA 1
ATOM 753 C C . SER A 1 89 ? 7.265 -15.818 -15.624 1.00 77.00 89 SER A C 1
ATOM 755 O O . SER A 1 89 ? 8.282 -15.175 -15.378 1.00 77.00 89 SER A O 1
ATOM 757 N N . LYS A 1 90 ? 6.413 -15.455 -16.592 1.00 82.31 90 LYS A N 1
ATOM 758 C CA . LYS A 1 90 ? 6.634 -14.281 -17.464 1.00 82.31 90 LYS A CA 1
ATOM 759 C C . LYS A 1 90 ? 6.491 -12.945 -16.732 1.00 82.31 90 LYS A C 1
ATOM 761 O O . LYS A 1 90 ? 7.111 -11.964 -17.127 1.00 82.31 90 LYS A O 1
ATOM 766 N N . TYR A 1 91 ? 5.685 -12.912 -15.675 1.00 86.31 91 TYR A N 1
ATOM 767 C CA . TYR A 1 91 ? 5.466 -11.728 -14.855 1.00 86.31 91 TYR A CA 1
ATOM 768 C C . TYR A 1 91 ? 5.261 -12.104 -13.388 1.00 86.31 91 TYR A C 1
ATOM 770 O O . TYR A 1 91 ? 4.883 -13.235 -13.076 1.00 86.31 91 TYR A O 1
ATOM 778 N N . ARG A 1 92 ? 5.492 -11.141 -12.495 1.00 87.62 92 ARG A N 1
ATOM 779 C CA . ARG A 1 92 ? 5.217 -11.258 -11.061 1.00 87.62 92 ARG A CA 1
ATOM 780 C C . ARG A 1 92 ? 4.581 -9.975 -10.550 1.00 87.62 92 ARG A C 1
ATOM 782 O O . ARG A 1 92 ? 5.088 -8.886 -10.794 1.00 87.62 92 ARG A O 1
ATOM 789 N N . GLU A 1 93 ? 3.496 -10.121 -9.806 1.00 92.94 93 GLU A N 1
ATOM 790 C CA . GLU A 1 93 ? 2.858 -9.024 -9.082 1.00 92.94 93 GLU A CA 1
ATOM 791 C C . GLU A 1 93 ? 3.314 -9.043 -7.630 1.00 92.94 93 GLU A C 1
ATOM 793 O O . GLU A 1 93 ? 3.244 -10.084 -6.971 1.00 92.94 93 GLU A O 1
ATOM 798 N N . GLN A 1 94 ? 3.759 -7.901 -7.116 1.00 90.94 94 GLN A N 1
ATOM 799 C CA . GLN A 1 94 ? 4.192 -7.787 -5.728 1.00 90.94 94 GLN A CA 1
ATOM 800 C C . GLN A 1 94 ? 3.575 -6.545 -5.082 1.00 90.94 94 GLN A C 1
ATOM 802 O O . GLN A 1 94 ? 3.688 -5.442 -5.623 1.00 90.94 94 GLN A O 1
ATOM 807 N N . PRO A 1 95 ? 2.875 -6.706 -3.947 1.00 93.81 95 PRO A N 1
ATOM 808 C CA . PRO A 1 95 ? 2.382 -5.572 -3.189 1.00 93.81 95 PRO A CA 1
ATOM 809 C C . PRO A 1 95 ? 3.540 -4.930 -2.409 1.00 93.81 95 PRO A C 1
ATOM 811 O O . PRO A 1 95 ? 4.386 -5.646 -1.877 1.00 93.81 95 PRO A O 1
ATOM 814 N N . PHE A 1 96 ? 3.564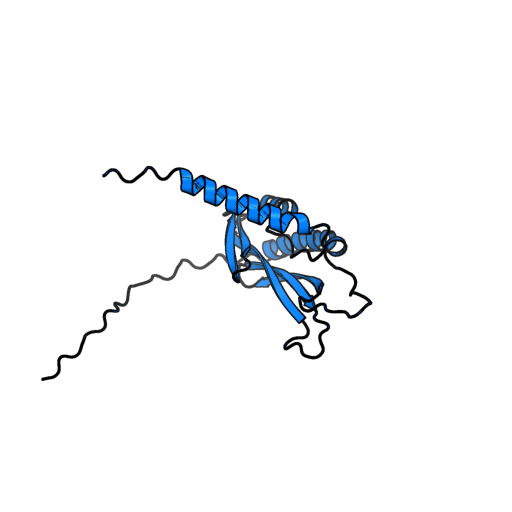 -3.601 -2.325 1.00 93.50 96 PHE A N 1
ATOM 815 C CA . PHE A 1 96 ? 4.622 -2.858 -1.619 1.00 93.50 96 PHE A CA 1
ATOM 816 C C . PHE A 1 96 ? 4.093 -1.987 -0.480 1.00 93.50 96 PHE A C 1
ATOM 818 O O . PHE A 1 96 ? 4.682 -1.979 0.595 1.00 93.50 96 PHE A O 1
ATOM 825 N N . THR A 1 97 ? 2.928 -1.364 -0.660 1.00 96.38 97 THR A N 1
ATOM 826 C CA . THR A 1 97 ? 2.262 -0.556 0.371 1.00 96.38 97 THR A CA 1
ATOM 827 C C . THR A 1 97 ? 0.855 -1.087 0.608 1.00 96.38 97 THR A C 1
ATOM 829 O O . THR A 1 97 ? 0.150 -1.454 -0.337 1.00 96.38 97 THR A O 1
ATOM 832 N N . ARG A 1 98 ? 0.435 -1.143 1.873 1.00 96.56 98 ARG A N 1
ATOM 833 C CA . ARG A 1 98 ? -0.881 -1.617 2.307 1.00 96.56 98 ARG A CA 1
ATOM 834 C C . ARG A 1 98 ? -1.514 -0.619 3.261 1.00 96.56 98 ARG A C 1
ATOM 836 O O . ARG A 1 98 ? -0.923 -0.272 4.277 1.00 96.56 98 ARG A O 1
ATOM 843 N N . LEU A 1 99 ? -2.756 -0.257 2.974 1.00 96.81 99 LEU A N 1
ATOM 844 C CA . LEU A 1 99 ? -3.630 0.471 3.880 1.00 96.81 99 LEU A CA 1
ATOM 845 C C . LEU A 1 99 ? -4.639 -0.514 4.473 1.00 96.81 99 LEU A C 1
ATOM 847 O O . LEU A 1 99 ? -5.207 -1.340 3.753 1.00 96.81 99 LEU A O 1
ATOM 851 N N . GLU A 1 100 ? -4.884 -0.426 5.773 1.00 95.88 100 GLU A N 1
ATOM 852 C CA . GLU A 1 100 ? -5.974 -1.136 6.443 1.00 95.88 100 GLU A CA 1
ATOM 853 C C . GLU A 1 100 ? -7.006 -0.138 6.952 1.00 95.88 100 GLU A C 1
ATOM 855 O O . GLU A 1 100 ? -6.663 0.816 7.644 1.00 95.88 100 GLU A O 1
ATOM 860 N N . TYR A 1 101 ? -8.279 -0.372 6.639 1.00 95.06 101 TYR A N 1
ATOM 861 C CA . TYR A 1 101 ? -9.374 0.385 7.234 1.00 95.06 101 TYR A CA 1
ATOM 862 C C . TYR A 1 101 ? -9.565 -0.033 8.698 1.00 95.06 101 TYR A C 1
ATOM 864 O O . TYR A 1 101 ? -10.054 -1.132 8.973 1.00 95.06 101 TYR A O 1
ATOM 872 N N . ALA A 1 102 ? -9.181 0.846 9.625 1.00 91.62 102 ALA A N 1
ATOM 873 C CA . ALA A 1 102 ? -9.270 0.617 11.068 1.00 91.62 102 ALA A CA 1
ATOM 874 C C . ALA A 1 102 ? -10.592 1.135 11.666 1.00 91.62 102 ALA A C 1
ATOM 876 O O . ALA A 1 102 ? -11.015 0.689 12.731 1.00 91.62 102 ALA A O 1
ATOM 877 N N . GLY A 1 103 ? -11.278 2.047 10.972 1.00 90.38 103 GLY A N 1
ATOM 878 C CA . GLY A 1 103 ? -12.566 2.594 11.391 1.00 90.38 103 GLY A CA 1
ATOM 879 C C . GLY A 1 103 ? -12.907 3.900 10.670 1.00 90.38 103 GLY A C 1
ATOM 880 O O . GLY A 1 103 ? -12.191 4.304 9.754 1.00 90.38 103 GLY A O 1
ATOM 881 N N . PRO A 1 104 ? -13.996 4.584 11.061 1.00 9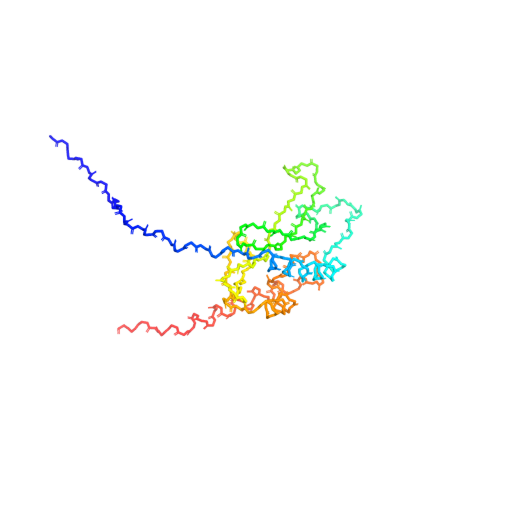0.69 104 PRO A N 1
ATOM 882 C CA . PRO A 1 104 ? -14.410 5.841 10.441 1.00 90.69 104 PRO A CA 1
ATOM 883 C C . PRO A 1 104 ? -13.268 6.868 10.403 1.00 90.69 104 PRO A C 1
ATOM 885 O O . PRO A 1 104 ? -12.784 7.299 11.446 1.00 90.69 104 PRO A O 1
ATOM 888 N N . GLY A 1 105 ? -12.818 7.221 9.194 1.00 89.94 105 GLY A N 1
ATOM 889 C CA . GLY A 1 105 ? -11.729 8.179 8.969 1.00 89.94 105 GLY A CA 1
ATOM 890 C C . GLY A 1 105 ? -10.334 7.727 9.422 1.00 89.94 105 GLY A C 1
ATOM 891 O O . GLY A 1 105 ? -9.422 8.550 9.412 1.00 89.94 105 GLY A O 1
ATOM 892 N N . LYS A 1 106 ? -10.157 6.459 9.817 1.00 94.31 106 LYS A N 1
ATOM 893 C CA . LYS A 1 106 ? -8.916 5.926 10.394 1.00 94.31 106 LYS A CA 1
ATOM 894 C C . LYS A 1 106 ? -8.347 4.785 9.560 1.00 94.31 106 LYS A C 1
ATOM 896 O O . LYS A 1 106 ? -9.040 3.802 9.277 1.00 94.31 106 LYS A O 1
ATOM 901 N N . PHE A 1 107 ? -7.063 4.889 9.245 1.00 95.62 107 PHE A N 1
ATOM 902 C CA . PHE A 1 107 ? -6.318 3.907 8.472 1.00 95.62 107 PHE A CA 1
ATOM 903 C C . PHE A 1 107 ? -4.982 3.576 9.126 1.00 95.62 107 PHE A C 1
ATOM 905 O O . PHE A 1 107 ? -4.321 4.452 9.683 1.00 95.62 107 PHE A O 1
ATOM 912 N N . ASN A 1 108 ? -4.568 2.320 8.991 1.00 95.75 108 ASN A N 1
ATOM 913 C CA . ASN A 1 108 ? -3.208 1.901 9.310 1.00 95.75 108 ASN A CA 1
ATOM 914 C C . ASN A 1 108 ? -2.399 1.783 8.018 1.00 95.75 108 ASN A C 1
ATOM 916 O O . ASN A 1 108 ? -2.938 1.351 6.992 1.00 95.75 108 ASN A O 1
ATOM 920 N N . LEU A 1 109 ? -1.116 2.134 8.076 1.00 96.19 109 LEU A N 1
ATOM 921 C CA . LEU A 1 109 ? -0.179 2.030 6.960 1.00 96.19 109 LEU A CA 1
ATOM 922 C C . LEU A 1 109 ? 0.880 0.981 7.259 1.00 96.19 109 LEU A C 1
ATOM 924 O O . LEU A 1 109 ? 1.524 0.998 8.309 1.00 96.19 109 LEU A O 1
ATOM 928 N N . ALA A 1 110 ? 1.088 0.096 6.295 1.00 94.69 110 ALA A N 1
ATOM 929 C CA . ALA A 1 110 ? 2.143 -0.894 6.336 1.00 94.69 110 ALA A CA 1
ATOM 930 C C . ALA A 1 110 ? 2.892 -0.947 5.007 1.00 94.69 110 ALA A C 1
ATOM 932 O O . ALA A 1 110 ? 2.296 -0.764 3.942 1.00 94.69 110 ALA A O 1
ATOM 933 N N . TYR A 1 111 ? 4.177 -1.276 5.071 1.00 93.25 111 TYR A N 1
ATOM 934 C CA . TYR A 1 111 ? 4.991 -1.572 3.896 1.00 93.25 111 TYR A CA 1
ATOM 935 C C . TYR A 1 111 ? 5.443 -3.035 3.905 1.00 93.25 111 TYR A C 1
ATOM 937 O O . TYR A 1 111 ? 5.455 -3.709 4.945 1.00 93.25 111 TYR A O 1
ATOM 945 N N . MET A 1 112 ? 5.761 -3.552 2.723 1.00 88.81 112 MET A N 1
ATOM 946 C CA . MET A 1 112 ? 6.277 -4.902 2.539 1.00 88.81 112 MET A CA 1
ATOM 947 C C . MET A 1 112 ? 7.796 -4.889 2.706 1.00 88.81 112 MET A C 1
ATOM 949 O O . MET A 1 112 ? 8.505 -4.252 1.929 1.00 88.81 112 MET A O 1
ATOM 953 N N . ARG A 1 113 ? 8.318 -5.614 3.697 1.00 84.25 113 ARG A N 1
ATOM 954 C CA . ARG A 1 113 ? 9.770 -5.780 3.856 1.00 84.25 113 ARG A CA 1
ATOM 955 C C . ARG A 1 113 ? 10.325 -6.729 2.794 1.00 84.25 113 ARG A C 1
ATOM 957 O O . ARG A 1 113 ? 9.618 -7.606 2.299 1.00 84.25 113 ARG A O 1
ATOM 964 N N . HIS A 1 114 ? 11.633 -6.648 2.547 1.00 73.81 114 HIS A N 1
ATOM 965 C CA . HIS A 1 114 ? 12.361 -7.594 1.687 1.00 73.81 114 HIS A CA 1
ATOM 966 C C . HIS A 1 114 ? 12.247 -9.060 2.156 1.00 73.81 114 HIS A C 1
ATOM 968 O O . HIS A 1 114 ? 12.450 -9.980 1.371 1.00 73.81 114 HIS A O 1
ATOM 974 N N . THR A 1 115 ? 11.888 -9.290 3.425 1.00 78.94 115 THR A N 1
ATOM 975 C CA . THR A 1 115 ? 11.628 -10.621 3.995 1.00 78.94 115 THR A CA 1
ATOM 976 C C . THR A 1 115 ? 10.260 -11.200 3.615 1.00 78.94 115 THR A C 1
ATOM 978 O O . THR A 1 115 ? 9.965 -12.342 3.956 1.00 78.94 115 THR A O 1
ATOM 981 N N . GLY A 1 116 ? 9.406 -10.428 2.932 1.00 81.38 116 GLY A N 1
ATOM 982 C CA . GLY A 1 116 ? 8.032 -10.810 2.594 1.00 81.38 116 GLY A CA 1
ATOM 983 C C . GLY A 1 116 ? 7.020 -10.599 3.727 1.00 81.38 116 GLY A C 1
ATOM 984 O O . GLY A 1 116 ? 5.855 -10.976 3.587 1.00 81.38 116 GLY A O 1
ATOM 985 N N . SER A 1 117 ? 7.446 -9.993 4.838 1.00 89.50 117 SER A N 1
ATOM 986 C CA . SER A 1 117 ? 6.585 -9.661 5.975 1.00 89.50 117 SER A CA 1
ATOM 987 C C . SER A 1 117 ? 6.087 -8.221 5.900 1.00 89.50 117 SER A C 1
ATOM 989 O O . SER A 1 117 ? 6.845 -7.298 5.603 1.00 89.50 117 SER A O 1
ATOM 991 N N . TRP A 1 118 ? 4.815 -8.025 6.241 1.00 92.44 118 TRP A N 1
ATOM 992 C CA . TRP A 1 118 ? 4.224 -6.698 6.402 1.00 92.44 118 TRP A CA 1
ATOM 993 C C . TRP A 1 118 ? 4.677 -6.065 7.710 1.00 92.44 118 TRP A C 1
ATOM 995 O O . TRP A 1 118 ? 4.535 -6.685 8.765 1.00 92.44 118 TRP A O 1
ATOM 1005 N N . TRP A 1 119 ? 5.152 -4.826 7.642 1.00 91.44 119 TRP A N 1
ATOM 1006 C CA . TRP A 1 119 ? 5.475 -4.030 8.818 1.00 91.44 119 TRP A CA 1
ATOM 1007 C C . TRP A 1 119 ? 4.536 -2.836 8.901 1.00 91.44 119 TRP A C 1
ATOM 1009 O O . TRP A 1 119 ? 4.521 -1.994 8.005 1.00 91.44 119 TRP A O 1
ATOM 1019 N N . GLU A 1 120 ? 3.720 -2.798 9.949 1.00 93.12 120 GLU A N 1
ATOM 1020 C CA . GLU A 1 120 ? 2.829 -1.675 10.228 1.00 93.12 120 GLU A CA 1
ATOM 1021 C C . GLU A 1 120 ? 3.622 -0.580 10.939 1.00 93.12 120 GLU A C 1
ATOM 1023 O O . GLU A 1 120 ? 4.242 -0.838 11.968 1.00 93.12 120 GLU A O 1
ATOM 1028 N N . VAL A 1 121 ? 3.644 0.613 10.349 1.00 89.88 121 VAL A N 1
ATOM 1029 C CA . VAL A 1 121 ? 4.420 1.762 10.847 1.00 89.88 121 VAL A CA 1
ATOM 1030 C C . VAL A 1 121 ? 3.489 2.816 11.428 1.00 89.88 121 VAL A C 1
ATOM 1032 O O . VAL A 1 121 ? 3.784 3.402 12.462 1.00 89.88 121 VAL A O 1
ATOM 1035 N N . GLU A 1 122 ? 2.341 3.032 10.787 1.00 91.19 122 GLU A N 1
ATOM 1036 C CA . GLU A 1 122 ? 1.393 4.071 11.177 1.00 91.19 122 GLU A CA 1
ATOM 1037 C C . GLU A 1 122 ? 0.051 3.455 11.547 1.00 91.19 122 GLU A C 1
ATOM 1039 O O . GLU A 1 122 ? -0.462 2.586 10.836 1.00 91.19 122 GLU A O 1
ATOM 1044 N N . GLN A 1 123 ? -0.547 3.957 12.624 1.00 93.56 123 GLN A N 1
ATOM 1045 C CA . GLN A 1 123 ? -1.821 3.478 13.149 1.00 93.56 123 GLN A CA 1
ATOM 1046 C C . GLN A 1 123 ? -2.826 4.619 13.275 1.00 93.56 123 GLN A C 1
ATOM 1048 O O . GLN A 1 123 ? -2.475 5.735 13.655 1.00 93.56 123 GLN A O 1
ATOM 1053 N N . GLU A 1 124 ? -4.087 4.320 12.960 1.00 92.88 124 GLU A N 1
ATOM 1054 C CA . GLU A 1 124 ? -5.236 5.214 13.139 1.00 92.88 124 GLU A CA 1
ATOM 1055 C C . GLU A 1 124 ? -5.084 6.621 12.525 1.00 92.88 124 GLU A C 1
ATOM 1057 O O . GLU A 1 124 ? -5.645 7.601 13.023 1.00 92.88 124 GLU A O 1
ATOM 1062 N N . ARG A 1 125 ? -4.349 6.740 11.417 1.00 95.00 125 ARG A N 1
ATOM 1063 C CA . ARG A 1 125 ? -4.132 8.014 10.723 1.00 95.00 125 ARG A CA 1
ATOM 1064 C C . ARG A 1 125 ? -5.306 8.379 9.823 1.00 95.00 125 ARG A C 1
ATOM 1066 O O . ARG A 1 125 ? -6.036 7.517 9.333 1.00 95.00 125 ARG A O 1
ATOM 1073 N N . SER A 1 126 ? -5.453 9.676 9.559 1.00 96.12 126 SER A N 1
ATOM 1074 C CA . SER A 1 126 ? -6.408 10.169 8.567 1.00 96.12 126 SER A CA 1
ATOM 1075 C C . SER A 1 126 ? -5.957 9.825 7.149 1.00 96.12 126 SER A C 1
ATOM 1077 O O . SER A 1 126 ? -4.762 9.716 6.869 1.00 96.12 126 SER A O 1
ATOM 1079 N N . LEU A 1 127 ? -6.915 9.709 6.229 1.00 94.94 127 LEU A N 1
ATOM 1080 C CA . LEU A 1 127 ? -6.629 9.385 4.832 1.00 94.94 127 LEU A CA 1
ATOM 1081 C C . LEU A 1 127 ? -5.673 10.399 4.183 1.00 94.94 127 LEU A C 1
ATOM 1083 O O . LEU A 1 127 ? -4.711 10.011 3.529 1.00 94.94 127 LEU A O 1
ATOM 1087 N N . ALA A 1 128 ? -5.892 11.694 4.425 1.00 95.12 128 ALA A N 1
ATOM 1088 C CA . ALA A 1 128 ? -5.016 12.750 3.923 1.00 95.12 128 ALA A CA 1
ATOM 1089 C C . ALA A 1 128 ? -3.572 12.588 4.431 1.00 95.12 128 ALA A C 1
ATOM 1091 O O . ALA A 1 128 ? -2.639 12.630 3.636 1.00 95.12 128 ALA A O 1
ATOM 1092 N N . SER A 1 129 ? -3.393 12.323 5.731 1.00 95.00 129 SER A N 1
ATOM 1093 C CA . SER A 1 129 ? -2.068 12.114 6.328 1.00 95.00 129 SER A CA 1
ATOM 1094 C C . SER A 1 129 ? -1.358 10.900 5.732 1.00 95.00 129 SER A C 1
ATOM 1096 O O . SER A 1 129 ? -0.170 10.983 5.439 1.00 95.00 129 SER A O 1
ATOM 1098 N N . ILE A 1 130 ? -2.080 9.799 5.508 1.00 95.44 130 ILE A N 1
ATOM 1099 C CA . ILE A 1 130 ? -1.540 8.595 4.867 1.00 95.44 130 ILE A CA 1
ATOM 1100 C C . ILE A 1 130 ? -1.009 8.921 3.469 1.00 95.44 130 ILE A C 1
ATOM 1102 O O . ILE A 1 130 ? 0.116 8.564 3.138 1.00 95.44 130 ILE A O 1
ATOM 1106 N N . PHE A 1 131 ? -1.792 9.620 2.648 1.00 95.62 131 PHE A N 1
ATOM 1107 C CA . PHE A 1 131 ? -1.386 9.960 1.284 1.00 95.62 131 PHE A CA 1
ATOM 1108 C C . PHE A 1 131 ? -0.248 10.983 1.218 1.00 95.62 131 PHE A C 1
ATOM 1110 O O . PHE A 1 131 ? 0.497 10.991 0.240 1.00 95.62 131 PHE A O 1
ATOM 1117 N N . THR A 1 132 ? -0.091 11.834 2.231 1.00 95.69 132 THR A N 1
ATOM 1118 C CA . THR A 1 132 ? 1.109 12.668 2.381 1.00 95.69 132 THR A CA 1
ATOM 1119 C C . THR A 1 132 ? 2.329 11.802 2.691 1.00 95.69 132 THR A C 1
ATOM 1121 O O . THR A 1 132 ? 3.320 11.877 1.971 1.00 95.69 132 THR A O 1
ATOM 1124 N N . LEU A 1 133 ? 2.229 10.894 3.668 1.00 94.06 133 LEU A N 1
ATOM 1125 C CA . LEU A 1 133 ? 3.326 9.988 4.035 1.00 94.06 133 LEU A CA 1
ATOM 1126 C C . LEU A 1 133 ? 3.770 9.103 2.870 1.00 94.06 133 LEU A C 1
ATOM 1128 O O . LEU A 1 133 ? 4.964 8.916 2.664 1.00 94.06 133 LEU A O 1
ATOM 1132 N N . ILE A 1 134 ? 2.818 8.590 2.088 1.00 94.81 134 ILE A N 1
ATOM 1133 C CA . ILE A 1 134 ? 3.121 7.767 0.915 1.00 94.81 134 ILE A CA 1
ATOM 1134 C C . ILE A 1 134 ? 3.895 8.562 -0.146 1.00 94.81 134 ILE A C 1
ATOM 1136 O O . ILE A 1 134 ? 4.679 7.956 -0.858 1.00 94.81 134 ILE A O 1
ATOM 1140 N N . ARG A 1 135 ? 3.691 9.882 -0.267 1.00 93.50 135 ARG 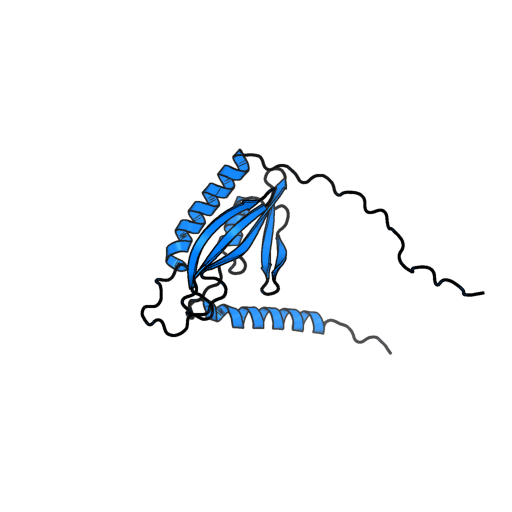A N 1
ATOM 1141 C CA . ARG A 1 135 ? 4.425 10.731 -1.226 1.00 93.50 135 ARG A CA 1
ATOM 1142 C C . ARG A 1 135 ? 5.827 11.101 -0.755 1.00 93.50 135 ARG A C 1
ATOM 1144 O O . ARG A 1 135 ? 6.719 11.269 -1.580 1.00 93.50 135 ARG A O 1
ATOM 1151 N N . GLU A 1 136 ? 5.985 11.317 0.545 1.00 91.06 136 GLU A N 1
ATOM 1152 C CA . GLU A 1 136 ? 7.213 11.865 1.124 1.00 91.06 136 GLU A CA 1
ATOM 1153 C C . GLU A 1 136 ? 8.215 10.776 1.515 1.00 91.06 136 GLU A C 1
ATOM 1155 O O . GLU A 1 136 ? 9.419 11.020 1.500 1.00 91.06 136 GLU A O 1
ATOM 1160 N N . ASN A 1 137 ? 7.740 9.575 1.854 1.00 89.50 137 ASN A N 1
ATOM 1161 C CA . ASN A 1 137 ? 8.583 8.512 2.382 1.00 89.50 137 ASN A CA 1
ATOM 1162 C C . ASN A 1 137 ? 8.802 7.381 1.363 1.00 89.50 137 ASN A C 1
ATOM 1164 O O . ASN A 1 137 ? 7.886 6.620 1.037 1.00 89.50 137 ASN A O 1
ATOM 1168 N N . ASN A 1 138 ? 10.063 7.215 0.949 1.00 87.69 1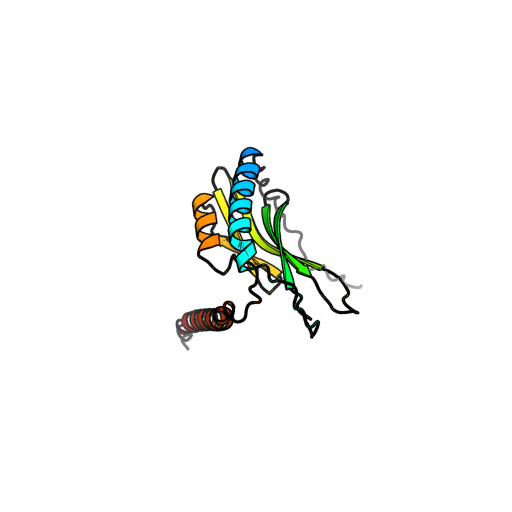38 ASN A N 1
ATOM 1169 C CA . ASN A 1 138 ? 10.508 6.187 0.004 1.00 87.69 138 ASN A CA 1
ATOM 1170 C C . ASN A 1 138 ? 10.189 4.746 0.437 1.00 87.69 138 ASN A C 1
ATOM 1172 O O . ASN A 1 138 ? 10.081 3.877 -0.426 1.00 87.69 138 ASN A O 1
ATOM 1176 N N . LEU A 1 139 ? 9.956 4.479 1.728 1.00 87.25 139 LEU A N 1
ATOM 1177 C CA . LEU A 1 139 ? 9.523 3.158 2.210 1.00 87.25 139 LEU A CA 1
ATOM 1178 C C . LEU A 1 139 ? 8.204 2.689 1.580 1.00 87.25 139 LEU A C 1
ATOM 1180 O O . LEU A 1 139 ? 7.956 1.486 1.496 1.00 87.25 139 LEU A O 1
ATOM 1184 N N . TYR A 1 140 ? 7.357 3.628 1.153 1.00 91.31 140 TYR A N 1
ATOM 1185 C CA . TYR A 1 140 ? 6.060 3.340 0.544 1.00 91.31 140 TYR A CA 1
ATOM 1186 C C . TYR A 1 140 ? 6.064 3.462 -0.975 1.00 91.31 140 TYR A C 1
ATOM 1188 O O . TYR A 1 140 ? 4.990 3.404 -1.578 1.00 91.31 140 TYR A O 1
ATOM 1196 N N . HIS A 1 141 ? 7.231 3.644 -1.591 1.00 90.81 141 HIS A N 1
ATOM 1197 C CA . HIS A 1 141 ? 7.387 3.731 -3.036 1.00 90.81 141 HIS A CA 1
ATOM 1198 C C . HIS A 1 141 ? 7.605 2.337 -3.646 1.00 90.81 141 HIS A C 1
ATOM 1200 O O . HIS A 1 141 ? 8.053 1.409 -2.965 1.00 90.81 141 HIS A O 1
ATOM 1206 N N . PRO A 1 142 ? 7.257 2.142 -4.931 1.00 87.56 142 PRO A N 1
ATOM 1207 C CA . PRO A 1 142 ? 7.643 0.928 -5.639 1.00 87.56 142 PRO A CA 1
ATOM 1208 C C . PRO A 1 142 ? 9.176 0.810 -5.674 1.00 87.56 142 PRO A C 1
ATOM 1210 O O . PRO A 1 142 ? 9.863 1.835 -5.624 1.00 87.56 142 PRO A O 1
ATOM 1213 N N . PRO A 1 143 ? 9.724 -0.413 -5.802 1.00 76.69 143 PRO A N 1
ATOM 1214 C CA . PRO A 1 143 ? 11.158 -0.586 -5.948 1.00 76.69 143 PRO A CA 1
ATOM 1215 C C . PRO A 1 143 ? 11.623 0.197 -7.171 1.00 76.69 143 PRO A C 1
ATOM 1217 O O . PRO A 1 143 ? 11.140 0.002 -8.292 1.00 76.69 143 PRO A O 1
ATOM 1220 N N . SER A 1 144 ? 12.537 1.119 -6.916 1.00 65.56 144 SER A N 1
ATOM 1221 C CA . SER A 1 144 ? 13.309 1.762 -7.953 1.00 65.56 144 SER A CA 1
ATOM 1222 C C . SER A 1 144 ? 14.240 0.698 -8.549 1.00 65.56 144 SER A C 1
ATOM 1224 O O . SER A 1 144 ? 14.745 -0.176 -7.856 1.00 65.56 144 SER A O 1
ATOM 1226 N N . ASN A 1 145 ? 14.344 0.696 -9.873 1.00 55.50 145 ASN A N 1
ATOM 1227 C CA . ASN A 1 145 ? 15.359 -0.059 -10.611 1.00 55.50 145 ASN A CA 1
ATOM 1228 C C . ASN A 1 145 ? 16.216 0.941 -11.407 1.00 55.50 145 ASN A C 1
ATOM 1230 O O . ASN A 1 145 ? 16.749 0.618 -12.470 1.00 55.50 145 ASN A O 1
ATOM 1234 N N . ASN A 1 146 ? 16.180 2.210 -10.986 1.00 52.03 146 ASN A N 1
ATOM 1235 C CA . ASN A 1 146 ? 16.900 3.304 -11.600 1.00 52.03 146 ASN A CA 1
ATOM 1236 C C . ASN A 1 146 ? 18.139 3.546 -10.731 1.00 52.03 146 ASN A C 1
ATOM 1238 O O . ASN A 1 146 ? 17.978 3.994 -9.595 1.00 52.03 146 ASN A O 1
ATOM 1242 N N . PRO A 1 147 ? 19.354 3.284 -11.239 1.00 47.81 147 PRO A N 1
ATOM 1243 C CA . PRO A 1 147 ? 20.575 3.468 -10.459 1.00 47.81 147 PRO A CA 1
ATOM 1244 C C . PRO A 1 147 ? 20.736 4.904 -9.927 1.00 47.81 147 PRO A C 1
ATOM 1246 O O . PRO A 1 147 ? 21.319 5.086 -8.863 1.00 47.81 147 PRO A O 1
ATOM 1249 N N . ASP A 1 148 ? 20.149 5.905 -10.595 1.00 44.50 148 ASP A N 1
ATOM 1250 C CA . ASP A 1 148 ? 20.171 7.307 -10.149 1.00 44.50 148 ASP A CA 1
ATOM 1251 C C . ASP A 1 148 ? 19.204 7.599 -8.980 1.00 44.50 148 ASP A C 1
ATOM 1253 O O . ASP A 1 148 ? 19.336 8.621 -8.313 1.00 44.50 148 ASP A O 1
ATOM 1257 N N . LEU A 1 149 ? 18.224 6.721 -8.727 1.00 45.50 149 LEU A N 1
ATOM 1258 C CA . LEU A 1 149 ? 17.282 6.806 -7.598 1.00 45.50 149 LEU A CA 1
ATOM 1259 C C . LEU A 1 149 ? 17.615 5.808 -6.469 1.00 45.50 149 LEU A C 1
ATOM 1261 O O . LEU A 1 149 ? 17.083 5.949 -5.374 1.00 45.50 149 LEU A O 1
ATOM 1265 N N . ASP A 1 150 ? 18.479 4.816 -6.723 1.00 45.50 150 ASP A N 1
ATOM 1266 C CA . ASP A 1 150 ? 18.848 3.738 -5.784 1.00 45.50 150 ASP A CA 1
ATOM 1267 C C . ASP A 1 150 ? 20.114 4.013 -4.957 1.00 45.50 150 ASP A C 1
ATOM 1269 O O . ASP A 1 150 ? 20.497 3.176 -4.137 1.00 45.50 150 ASP A O 1
ATOM 1273 N N . THR A 1 151 ? 20.747 5.183 -5.111 1.00 47.78 151 THR A N 1
ATOM 1274 C CA . THR A 1 151 ? 21.880 5.581 -4.244 1.00 47.78 151 THR A CA 1
ATOM 1275 C C . THR A 1 151 ? 21.464 5.597 -2.761 1.00 47.78 151 THR A C 1
ATOM 1277 O O . THR A 1 151 ? 22.263 5.276 -1.884 1.00 47.78 151 THR A O 1
ATOM 1280 N N . ASP A 1 152 ? 20.174 5.816 -2.494 1.00 53.69 152 ASP A N 1
ATOM 1281 C CA . ASP A 1 152 ? 19.598 5.838 -1.152 1.00 53.69 152 ASP A CA 1
ATOM 1282 C C . ASP A 1 152 ? 19.480 4.449 -0.497 1.00 53.69 152 ASP A C 1
ATOM 1284 O O . ASP A 1 152 ? 19.324 4.383 0.713 1.00 53.69 152 ASP A O 1
ATOM 1288 N N . MET A 1 153 ? 19.527 3.315 -1.213 1.00 49.75 153 MET A N 1
ATOM 1289 C CA . MET A 1 153 ? 19.311 2.005 -0.564 1.00 49.75 153 MET A CA 1
ATOM 1290 C C . MET A 1 153 ? 20.494 1.570 0.306 1.00 49.75 153 MET A C 1
ATOM 1292 O O . MET A 1 153 ? 20.275 0.995 1.373 1.00 49.75 153 MET A O 1
ATOM 1296 N N . GLU A 1 154 ? 21.732 1.857 -0.105 1.00 52.25 154 GLU A N 1
ATOM 1297 C CA . GLU A 1 154 ? 22.897 1.662 0.768 1.00 52.25 154 GLU A CA 1
ATOM 1298 C C . GLU A 1 154 ? 22.922 2.690 1.900 1.00 52.25 154 GLU A C 1
ATOM 1300 O O . GLU A 1 154 ? 23.208 2.321 3.033 1.00 52.25 154 GLU A O 1
ATOM 1305 N N . GLU A 1 155 ? 22.542 3.944 1.639 1.00 56.72 155 GLU A N 1
ATOM 1306 C CA . GLU A 1 155 ? 22.488 4.986 2.669 1.00 56.72 155 GLU A CA 1
ATOM 1307 C C . GLU 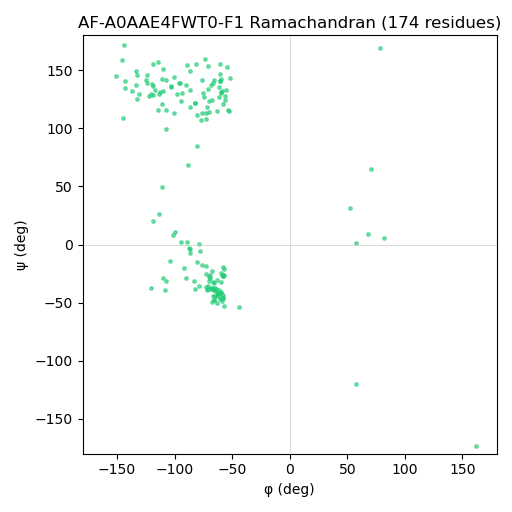A 1 155 ? 21.382 4.719 3.707 1.00 56.72 155 GLU A C 1
ATOM 1309 O O . GLU A 1 155 ? 21.603 4.896 4.901 1.00 56.72 155 GLU A O 1
ATOM 1314 N N . ILE A 1 156 ? 20.225 4.194 3.289 1.00 57.84 156 ILE A N 1
ATOM 1315 C CA . ILE A 1 156 ? 19.135 3.740 4.165 1.00 57.84 156 ILE A CA 1
ATOM 1316 C C . ILE A 1 156 ? 19.578 2.519 4.971 1.00 57.84 156 ILE A C 1
ATOM 1318 O O . ILE A 1 156 ? 19.311 2.467 6.167 1.00 57.84 156 ILE A O 1
ATOM 1322 N N . LEU A 1 157 ? 20.252 1.538 4.359 1.00 57.50 157 LEU A N 1
ATOM 1323 C CA . LEU A 1 157 ? 20.773 0.369 5.079 1.00 57.50 157 LEU A CA 1
ATOM 1324 C C . LEU A 1 157 ? 21.859 0.758 6.089 1.00 57.50 157 LEU A C 1
ATOM 1326 O O . LEU A 1 157 ? 21.884 0.201 7.186 1.00 57.50 157 LEU A O 1
ATOM 1330 N N . GLU A 1 158 ? 22.708 1.725 5.748 1.00 67.19 158 GLU A N 1
ATOM 1331 C CA . GLU A 1 158 ? 23.744 2.265 6.628 1.00 67.19 158 GLU A CA 1
ATOM 1332 C C . GLU A 1 158 ? 23.141 3.123 7.749 1.00 67.19 158 GLU A C 1
ATOM 1334 O O . GLU A 1 158 ? 23.548 3.001 8.902 1.00 67.19 158 GLU A O 1
ATOM 1339 N N . ALA A 1 159 ? 22.114 3.926 7.460 1.00 62.97 159 ALA A N 1
ATOM 1340 C CA . ALA A 1 159 ? 21.374 4.692 8.461 1.00 62.97 159 ALA A CA 1
ATOM 1341 C C . ALA A 1 159 ? 20.663 3.769 9.460 1.00 62.97 159 ALA A C 1
ATOM 1343 O O . ALA A 1 159 ? 20.778 3.974 10.665 1.00 62.97 159 ALA A O 1
ATOM 1344 N N . LEU A 1 160 ? 20.010 2.707 8.977 1.00 67.00 160 LEU A N 1
ATOM 1345 C CA . LEU A 1 160 ? 19.330 1.721 9.822 1.00 67.00 160 LEU A CA 1
ATOM 1346 C C . LEU A 1 160 ? 20.329 0.888 10.636 1.00 67.00 160 LEU A C 1
ATOM 1348 O O . LEU A 1 160 ? 20.086 0.599 11.806 1.00 67.00 160 LEU A O 1
ATOM 1352 N N . ARG A 1 161 ? 21.477 0.530 10.041 1.00 73.50 161 ARG A N 1
ATOM 1353 C CA . ARG A 1 161 ? 22.596 -0.114 10.746 1.00 73.50 161 ARG A CA 1
ATOM 1354 C C . ARG A 1 161 ? 23.125 0.789 11.858 1.00 73.50 161 ARG A C 1
ATOM 1356 O O . ARG A 1 161 ? 23.286 0.319 12.977 1.00 73.50 161 ARG A O 1
ATOM 1363 N N . ARG A 1 162 ? 23.348 2.072 11.576 1.00 73.62 162 ARG A N 1
ATOM 1364 C CA . ARG A 1 162 ? 23.861 3.057 12.534 1.00 73.62 162 ARG A CA 1
ATOM 1365 C C . ARG A 1 162 ? 22.869 3.354 13.658 1.00 73.62 162 ARG A C 1
ATOM 1367 O O . ARG A 1 162 ? 23.284 3.521 14.801 1.00 73.62 162 ARG A O 1
ATOM 1374 N N . GLU A 1 163 ? 21.577 3.391 13.350 1.00 80.38 163 GLU A N 1
ATOM 1375 C CA . GLU A 1 163 ? 20.502 3.552 14.333 1.00 80.38 163 GLU A CA 1
ATOM 1376 C C . GLU A 1 163 ? 20.436 2.329 15.264 1.00 80.38 163 GLU A C 1
ATOM 1378 O O . GLU A 1 163 ? 20.518 2.489 16.482 1.00 80.38 163 GLU A O 1
ATOM 1383 N N . MET A 1 164 ? 20.463 1.109 14.709 1.00 76.12 164 MET A N 1
ATOM 1384 C CA . MET A 1 164 ? 20.549 -0.135 15.491 1.00 76.12 164 MET A CA 1
ATOM 1385 C C . MET A 1 164 ? 21.838 -0.241 16.326 1.00 76.12 164 MET A C 1
ATOM 1387 O O . MET A 1 164 ? 21.802 -0.723 17.456 1.00 76.12 164 MET A O 1
ATOM 1391 N N . GLU A 1 165 ? 22.984 0.191 15.792 1.00 76.69 165 GLU A N 1
ATOM 1392 C CA . GLU A 1 165 ? 24.270 0.192 16.507 1.00 76.69 165 GLU A CA 1
ATOM 1393 C C . GLU A 1 165 ? 24.302 1.241 17.633 1.00 76.69 165 GLU A C 1
ATOM 1395 O O . GLU A 1 165 ? 24.923 0.998 18.668 1.00 76.69 165 GLU A O 1
ATOM 1400 N N . SER A 1 166 ? 23.596 2.368 17.481 1.00 68.12 166 SER A N 1
ATOM 1401 C CA . SER A 1 166 ? 23.456 3.381 18.536 1.00 68.12 166 SER A CA 1
ATOM 1402 C C . SER A 1 166 ? 22.564 2.919 19.692 1.00 68.12 166 SER A C 1
ATOM 1404 O O . SER A 1 166 ? 22.874 3.192 20.848 1.00 68.12 166 SER A O 1
ATOM 1406 N N . GLU A 1 167 ? 21.517 2.145 19.401 1.00 69.00 167 GLU A N 1
ATOM 1407 C CA . GLU A 1 167 ? 20.590 1.598 20.401 1.00 69.00 167 GLU A CA 1
ATOM 1408 C C . GLU A 1 167 ? 21.231 0.465 21.232 1.00 69.00 167 GLU A C 1
ATOM 1410 O O . GLU A 1 167 ? 20.874 0.238 22.387 1.00 69.00 167 GLU A O 1
ATOM 1415 N N . LEU A 1 168 ? 22.241 -0.215 20.675 1.00 60.09 168 LEU A N 1
ATOM 1416 C CA . LEU A 1 168 ? 23.017 -1.261 21.354 1.00 60.09 168 LEU A CA 1
ATOM 1417 C C . LEU A 1 168 ? 24.111 -0.720 22.295 1.00 60.09 168 LEU A C 1
ATOM 1419 O O . LEU A 1 168 ? 24.632 -1.481 23.111 1.00 60.09 168 LEU A O 1
ATOM 1423 N N . LEU A 1 169 ? 24.465 0.565 22.200 1.00 56.47 169 LEU A N 1
ATOM 1424 C CA . LEU A 1 169 ? 25.544 1.189 22.982 1.00 56.47 169 LEU A CA 1
ATOM 1425 C C . LEU A 1 169 ? 25.097 1.717 24.358 1.00 56.47 169 LEU A C 1
ATOM 1427 O O . LEU A 1 169 ? 25.950 2.067 25.171 1.00 56.47 169 LEU A O 1
ATOM 1431 N N . ASP A 1 170 ? 23.791 1.706 24.637 1.00 56.47 170 ASP A N 1
ATOM 1432 C CA . ASP A 1 170 ? 23.194 2.139 25.910 1.00 56.47 170 ASP A CA 1
ATOM 1433 C C . ASP A 1 170 ? 22.849 0.977 26.862 1.00 56.47 170 ASP A C 1
ATOM 1435 O O . ASP A 1 170 ? 22.189 1.182 27.882 1.00 56.47 170 ASP A O 1
ATOM 1439 N N . ILE A 1 171 ? 23.295 -0.255 26.581 1.00 55.38 171 ILE A N 1
ATOM 1440 C CA . ILE A 1 171 ? 23.156 -1.368 27.532 1.00 55.38 171 ILE A CA 1
ATOM 1441 C C . ILE A 1 171 ? 24.235 -1.189 28.614 1.00 55.38 171 ILE A C 1
ATOM 1443 O O . ILE A 1 171 ? 25.417 -1.401 28.321 1.00 55.38 171 ILE A O 1
ATOM 1447 N N . PRO A 1 172 ? 23.890 -0.792 29.859 1.00 59.97 172 PRO A N 1
ATOM 1448 C CA . PRO A 1 172 ? 24.884 -0.710 30.919 1.00 59.97 172 PRO A CA 1
ATOM 1449 C C . PRO A 1 172 ? 25.477 -2.108 31.143 1.00 59.97 172 PRO A C 1
ATOM 1451 O O . PRO A 1 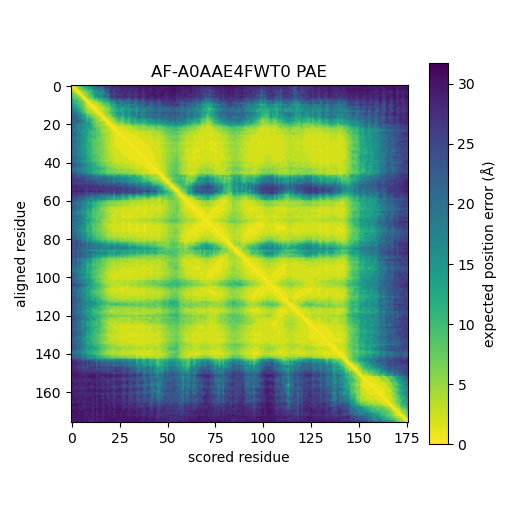172 ? 24.729 -3.090 31.093 1.00 59.97 172 PRO A O 1
ATOM 1454 N N . PRO A 1 173 ? 26.796 -2.226 31.382 1.00 54.19 173 PRO A N 1
ATOM 1455 C CA . PRO A 1 173 ? 27.394 -3.521 31.669 1.00 54.19 173 PRO A CA 1
ATOM 1456 C C . PRO A 1 173 ? 26.672 -4.137 32.871 1.00 54.19 173 PRO A C 1
ATOM 1458 O O . PRO A 1 173 ? 26.501 -3.475 33.898 1.00 54.19 173 PRO A O 1
ATOM 1461 N N . GLU A 1 174 ? 26.202 -5.378 32.721 1.00 52.94 174 GLU A N 1
ATOM 1462 C CA . GLU A 1 174 ? 25.648 -6.147 33.834 1.00 52.94 174 GLU A CA 1
ATOM 1463 C C . GLU A 1 174 ? 26.691 -6.168 34.956 1.00 52.94 174 GLU A C 1
ATOM 1465 O O . GLU A 1 174 ? 27.805 -6.655 34.773 1.00 52.94 174 GLU A O 1
ATOM 1470 N N . ASN A 1 175 ? 26.334 -5.548 36.084 1.00 53.16 175 ASN A N 1
ATOM 1471 C CA . ASN A 1 175 ? 27.171 -5.460 37.273 1.00 53.16 175 ASN A CA 1
ATOM 1472 C C . ASN A 1 175 ? 27.572 -6.869 37.737 1.00 53.16 175 ASN A C 1
ATOM 1474 O O . ASN A 1 175 ? 26.699 -7.700 37.998 1.00 53.16 175 ASN A O 1
ATOM 1478 N N . GLU A 1 176 ? 28.883 -7.085 37.848 1.00 45.56 176 GLU A N 1
ATOM 1479 C CA . GLU A 1 176 ? 29.532 -8.249 38.465 1.00 45.56 176 GLU A CA 1
ATOM 1480 C C . GLU A 1 176 ? 29.492 -8.165 40.002 1.00 45.56 176 GLU A C 1
ATOM 1482 O O . GLU A 1 176 ? 29.664 -7.045 40.547 1.00 45.56 176 GLU A O 1
#

Solvent-accessible surface area (backbone atoms only — not comparable to full-atom values): 10879 Å² total; per-residue (Å²): 137,88,82,80,79,77,79,91,76,76,90,72,91,74,80,81,74,79,80,76,58,80,73,54,69,67,57,53,52,53,53,51,52,57,49,49,56,52,41,64,68,40,44,81,79,64,43,57,79,80,74,87,77,70,80,72,49,85,87,36,46,47,69,47,73,52,76,47,80,56,91,49,33,38,33,39,31,38,31,31,40,44,78,52,100,82,56,96,52,63,57,49,78,47,68,36,26,36,39,34,55,72,47,94,71,20,29,27,39,27,28,50,43,97,87,77,47,77,45,76,79,44,70,69,34,40,66,69,59,51,58,48,48,45,73,74,37,73,76,46,43,75,86,74,88,42,76,91,70,44,66,52,56,62,51,49,52,48,49,52,49,50,53,56,54,56,66,64,70,72,64,74,77,82,84,128

Foldseek 3Di:
DDDDDDDPDDDDDDDDPDDADFDDVVNVVVLQVLVVVVQVVCCVVQADDDDPPLPDPVVFGWHGWHWDDDTQKIFIKTKGADSDPPDPDRIDIDTAKMWGCRDDQFIWIWGQDPVRDIDTDGGGHGSVVVSVCCVPDPSNPDDHPDPVVCVCVVVVVVVVVVVVVVVVVPPPPDDD

pLDDT: mean 80.39, std 15.84, range [42.66, 97.38]

Mean predicted aligned error: 12.22 Å

InterPro domains:
  IPR021388 Protein of unknown function DUF3024 [PF11225] (30-138)

Sequence (176 aa):
MAKHKSSKYQWVYSPKAAPKPKVPDEVKLEVSQLAQALIDEWKPKYIQTPPIDGKYNFFGYLTEIFTKWHRSFFYFVYKLEYRVPNADSKYREQPFTRLEYAGPGKFNLAYMRHTGSWWEVEQERSLASIFTLIRENNLYHPPSNNPDLDTDMEEILEALRREMESELLDIPPENE

Secondary structure (DSSP, 8-state):
-------S------PPPPPPPPPPHHHHHHHHHHHHHHHHHHHHHH-PPPPTT----TT-EEEEEEEEEETTEEEEEEEEE---TT-S-SEEEEEEEEEEEEETTEEEEEEE-TTS-EEEEEEEE-HHHHHHHHHH-GGGSPPP--TTT-HHHHHHHHHHHHHHHHHGGG------

Radius of gyration: 22.11 Å; Cα contacts (8 Å, |Δi|>4): 207; chains: 1; bounding box: 48×65×64 Å

Organism: NCBI:txid2918990

Nearest PDB structures (foldseek):
  5vzt-assembly2_D  TM=4.561E-01  e=9.900E-02  Homo sapiens
  7uhy-assembly1_G-2  TM=5.024E-01  e=3.014E-01  Homo sapiens
  8adc-assembly2_A  TM=5.798E-01  e=2.961E+00  Waddlia chondrophila
  8h0i-assembly1_G  TM=2.905E-01  e=2.209E+00  Human immunodeficiency virus 1
  5yvq-assembly1_A  TM=2.088E-01  e=1.304E+00  Muvirus mu